Protein AF-0000000080641177 (afdb_homodimer)

Sequence (326 aa):
MKKTSILLPGLLLAASLFAWLQSGQVRLFANQGEWPVLLMLLGAVFLYQGKKEAAGPHVLIGMLLFGIGLHFFAKPELSWWPGDFEMLLFVLGFSLFAAARKEYVYEAVAMIGFSLFLYFFKQITAWMESVNIPTEHFKTYWPYVFVGISLFLLFIKRNKTIRMKKTSILLPGLLLAASLFAWLQSGQVRLFANQGEWPVLLMLLGAVFLYQGKKEAAGPHVLIGMLLFGIGLHFFAKPELSWWPGDFEMLLFVLGFSLFAAARKEYVYEAVAMIGFSLFLYFFKQITAWMESVNIPTEHFKTYWPYVFVGISLFLLFIKRNKTIR

Radius of gyration: 21.56 Å; Cα contacts (8 Å, |Δi|>4): 414; chains: 2; bounding box: 69×59×42 Å

Nearest PDB structures (foldseek):
  8f6q-assembly1_A  TM=3.398E-01  e=5.020E+00  synthetic construct
  8f6q-assembly1_A  TM=3.399E-01  e=4.970E+00  synthetic construct

pLDDT: mean 91.29, std 10.22, range [36.25, 98.75]

Structure (mmCIF, N/CA/C/O backbone):
data_AF-0000000080641177-model_v1
#
loop_
_entity.id
_entity.type
_entity.pdbx_description
1 polymer 'Integral inner membrane protein'
#
loop_
_atom_site.group_PDB
_atom_site.id
_atom_site.type_symbol
_atom_site.label_atom_id
_atom_site.label_alt_id
_atom_site.label_comp_id
_atom_site.label_asym_id
_atom_site.label_entity_id
_atom_site.label_seq_id
_atom_site.pdbx_PDB_ins_code
_atom_site.Cartn_x
_atom_site.Cartn_y
_atom_site.Cartn_z
_atom_site.occupancy
_atom_site.B_iso_or_equiv
_atom_site.auth_seq_id
_atom_site.auth_comp_id
_atom_site.auth_asym_id
_atom_site.auth_atom_id
_atom_site.pdbx_PDB_model_num
ATOM 1 N N . MET A 1 1 ? -2.609 32.375 6.469 1 37.06 1 MET A N 1
ATOM 2 C CA . MET A 1 1 ? -3.857 31.797 5.988 1 37.06 1 MET A CA 1
ATOM 3 C C . MET A 1 1 ? -3.857 30.281 6.184 1 37.06 1 MET A C 1
ATOM 5 O O . MET A 1 1 ? -2.9 29.609 5.809 1 37.06 1 MET A O 1
ATOM 9 N N . LYS A 1 2 ? -4.461 29.766 7.254 1 49.78 2 LYS A N 1
ATOM 10 C CA . LYS A 1 2 ? -4.328 28.375 7.707 1 49.78 2 LYS A CA 1
ATOM 11 C C . LYS A 1 2 ? -4.691 27.406 6.598 1 49.78 2 LYS A C 1
ATOM 13 O O . LYS A 1 2 ? -5.801 27.453 6.062 1 49.78 2 LYS A O 1
ATOM 18 N N . LYS A 1 3 ? -3.852 26.984 5.613 1 56.72 3 LYS A N 1
ATOM 19 C CA . LYS A 1 3 ? -4.109 26.109 4.48 1 56.72 3 LYS A CA 1
ATOM 20 C C . LYS A 1 3 ? -5.02 24.953 4.887 1 56.72 3 LYS A C 1
ATOM 22 O O . LYS A 1 3 ? -4.688 24.188 5.793 1 56.72 3 LYS A O 1
ATOM 27 N N . THR A 1 4 ? -6.312 25.219 4.66 1 64.75 4 THR A N 1
ATOM 28 C CA . THR A 1 4 ? -7.309 24.234 5.082 1 64.75 4 THR A CA 1
ATOM 29 C C . THR A 1 4 ? -7.098 22.906 4.367 1 64.75 4 THR A C 1
ATOM 31 O O . THR A 1 4 ? -6.953 22.859 3.143 1 64.75 4 THR A O 1
ATOM 34 N N . SER A 1 5 ? -6.789 21.953 4.973 1 82.62 5 SER A N 1
ATOM 35 C CA . SER A 1 5 ? -6.531 20.625 4.426 1 82.62 5 SER A CA 1
ATOM 36 C C . SER A 1 5 ? -7.82 19.969 3.938 1 82.62 5 SER A C 1
ATOM 38 O O . SER A 1 5 ? -8.844 20.016 4.621 1 82.62 5 SER A O 1
ATOM 40 N N . ILE A 1 6 ? -7.875 19.672 2.711 1 88 6 ILE A N 1
ATOM 41 C CA . ILE A 1 6 ? -9.016 18.953 2.152 1 88 6 ILE A CA 1
ATOM 42 C C . ILE A 1 6 ? -8.859 17.453 2.4 1 88 6 ILE A C 1
ATOM 44 O O . ILE A 1 6 ? -9.625 16.656 1.869 1 88 6 ILE A O 1
ATOM 48 N N . LEU A 1 7 ? -7.926 17.141 3.162 1 91.62 7 LEU A N 1
ATOM 49 C CA . LEU A 1 7 ? -7.629 15.734 3.348 1 91.62 7 LEU A CA 1
ATOM 50 C C . LEU A 1 7 ? -8.805 15.008 3.998 1 91.62 7 LEU A C 1
ATOM 52 O O . LEU A 1 7 ? -9.211 13.938 3.541 1 91.62 7 LEU A O 1
ATOM 56 N N . LEU A 1 8 ? -9.312 15.641 4.977 1 93.44 8 LEU A N 1
ATOM 57 C CA . LEU A 1 8 ? -10.391 14.969 5.691 1 93.44 8 LEU A CA 1
ATOM 58 C C . LEU A 1 8 ? -11.602 14.766 4.781 1 93.44 8 LEU A C 1
ATOM 60 O O . LEU A 1 8 ? -12.016 13.633 4.531 1 93.44 8 LEU A O 1
ATOM 64 N N . PRO A 1 9 ? -12.164 15.852 4.238 1 94.94 9 PRO A N 1
ATOM 65 C CA . PRO A 1 9 ? -13.32 15.609 3.367 1 94.94 9 PRO A CA 1
ATOM 66 C C . PRO A 1 9 ? -12.945 14.828 2.105 1 94.94 9 PRO A C 1
ATOM 68 O O . PRO A 1 9 ? -13.766 14.062 1.588 1 94.94 9 PRO A O 1
ATOM 71 N N . GLY A 1 10 ? -11.766 14.961 1.635 1 96.44 10 GLY A N 1
ATOM 72 C CA . GLY A 1 10 ? -11.312 14.219 0.466 1 96.44 10 GLY A CA 1
ATOM 73 C C . GLY A 1 10 ? -11.227 12.727 0.704 1 96.44 10 GLY A C 1
ATOM 74 O O . GLY A 1 10 ? -11.688 11.93 -0.119 1 96.44 10 GLY A O 1
ATOM 75 N N . LEU A 1 11 ? -10.594 12.344 1.8 1 97.56 11 LEU A N 1
ATOM 76 C CA . LEU A 1 11 ? -10.469 10.93 2.135 1 97.56 11 LEU A CA 1
ATOM 77 C C . LEU A 1 11 ? -11.836 10.305 2.393 1 97.56 11 LEU A C 1
ATOM 79 O O . LEU A 1 11 ? -12.102 9.18 1.975 1 97.56 11 LEU A O 1
ATOM 83 N N . LEU A 1 12 ? -12.641 11.039 3.068 1 97.12 12 LEU A N 1
ATOM 84 C CA . LEU A 1 12 ? -14 10.555 3.312 1 97.12 12 LEU A CA 1
ATOM 85 C C . LEU A 1 12 ? -14.758 10.391 2.002 1 97.12 12 LEU A C 1
ATOM 87 O O . LEU A 1 12 ? -15.508 9.422 1.833 1 97.12 12 LEU A O 1
ATOM 91 N N . LEU A 1 13 ? -14.625 11.32 1.157 1 97.81 13 LEU A N 1
ATOM 92 C CA . LEU A 1 13 ? -15.281 11.242 -0.145 1 97.81 13 LEU A CA 1
ATOM 93 C C . LEU A 1 13 ? -14.781 10.039 -0.933 1 97.81 13 LEU A C 1
ATOM 95 O O . LEU A 1 13 ? -15.57 9.312 -1.544 1 97.81 13 LEU A O 1
ATOM 99 N N . ALA A 1 14 ? -13.508 9.805 -0.924 1 98.06 14 ALA A N 1
ATOM 100 C CA . ALA A 1 14 ? -12.93 8.648 -1.605 1 98.06 14 ALA A CA 1
ATOM 101 C C . ALA A 1 14 ? -13.516 7.344 -1.074 1 98.06 14 ALA A C 1
ATOM 103 O O . ALA A 1 14 ? -13.906 6.469 -1.853 1 98.06 14 ALA A O 1
ATOM 104 N N . ALA A 1 15 ? -13.562 7.191 0.255 1 98 15 ALA A N 1
ATOM 105 C CA . ALA A 1 15 ? -14.102 5.988 0.885 1 98 15 ALA A CA 1
ATOM 106 C C . ALA A 1 15 ? -15.578 5.805 0.539 1 98 15 ALA A C 1
ATOM 108 O O . ALA A 1 15 ? -16.016 4.691 0.247 1 98 15 ALA A O 1
ATOM 109 N N . SER A 1 16 ? -16.344 6.91 0.556 1 97.06 16 SER A N 1
ATOM 110 C CA . SER A 1 16 ? -17.781 6.824 0.3 1 97.06 16 SER A CA 1
ATOM 111 C C . SER A 1 16 ? -18.062 6.547 -1.173 1 97.06 16 SER A C 1
ATOM 113 O O . SER A 1 16 ? -19 5.82 -1.503 1 97.06 16 SER A O 1
ATOM 115 N N . LEU A 1 17 ? -17.281 7.113 -2.012 1 96.81 17 LEU A N 1
ATOM 116 C CA . LEU A 1 17 ? -17.422 6.828 -3.436 1 96.81 17 LEU A CA 1
ATOM 117 C C . LEU A 1 17 ? -17.141 5.355 -3.725 1 96.81 17 LEU A C 1
ATOM 119 O O . LEU A 1 17 ? -17.828 4.73 -4.523 1 96.81 17 LEU A O 1
ATOM 123 N N . PHE A 1 18 ? -16.141 4.824 -3.064 1 98 18 PHE A N 1
ATOM 124 C CA . PHE A 1 18 ? -15.828 3.408 -3.229 1 98 18 PHE A CA 1
ATOM 125 C C . PHE A 1 18 ? -16.969 2.537 -2.73 1 98 18 PHE A C 1
ATOM 127 O O . PHE A 1 18 ? -17.312 1.528 -3.354 1 98 18 PHE A O 1
ATOM 134 N N . ALA A 1 19 ? -17.484 2.947 -1.59 1 96.56 19 ALA A N 1
ATOM 135 C CA . ALA A 1 19 ? -18.625 2.207 -1.06 1 96.56 19 ALA A CA 1
ATOM 136 C C . ALA A 1 19 ? -19.766 2.166 -2.068 1 96.56 19 ALA A C 1
ATOM 138 O O . ALA A 1 19 ? -20.391 1.125 -2.258 1 96.56 19 ALA A O 1
ATOM 139 N N . TRP A 1 20 ? -19.969 3.295 -2.678 1 94.69 20 TRP A N 1
ATOM 140 C CA . TRP A 1 20 ? -21 3.381 -3.697 1 94.69 20 TRP A CA 1
ATOM 141 C C . TRP A 1 20 ? -20.672 2.5 -4.895 1 94.69 20 TRP A C 1
ATOM 143 O O . TRP A 1 20 ? -21.531 1.765 -5.391 1 94.69 20 TRP A O 1
ATOM 153 N N . LEU A 1 21 ? -19.516 2.465 -5.309 1 94.12 21 LEU A N 1
ATOM 154 C CA . LEU A 1 21 ? -19.078 1.646 -6.434 1 94.12 21 LEU A CA 1
ATOM 155 C C . LEU A 1 21 ? -19.188 0.161 -6.102 1 94.12 21 LEU A C 1
ATOM 157 O O . LEU A 1 21 ? -19.562 -0.645 -6.957 1 94.12 21 LEU A O 1
ATOM 161 N N . GLN A 1 22 ? -18.859 -0.126 -4.887 1 93.31 22 GLN A N 1
ATOM 162 C CA . GLN A 1 22 ? -18.844 -1.515 -4.441 1 93.31 22 GLN A CA 1
ATOM 163 C C . GLN A 1 22 ? -20.266 -2.062 -4.293 1 93.31 22 GLN A C 1
ATOM 165 O O . GLN A 1 22 ? -20.484 -3.273 -4.367 1 93.31 22 GLN A O 1
ATOM 170 N N . SER A 1 23 ? -21.219 -1.229 -4.094 1 88.12 23 SER A N 1
ATOM 171 C CA . SER A 1 23 ? -22.594 -1.649 -3.92 1 88.12 23 SER A CA 1
ATOM 172 C C . SER A 1 23 ? -23.156 -2.279 -5.195 1 88.12 23 SER A C 1
ATOM 174 O O . SER A 1 23 ? -24.078 -3.086 -5.145 1 88.12 23 SER A O 1
ATOM 176 N N . GLY A 1 24 ? -22.625 -1.84 -6.316 1 86.31 24 GLY A N 1
ATOM 177 C CA . GLY A 1 24 ? -23.062 -2.414 -7.582 1 86.31 24 GLY A CA 1
ATOM 178 C C . GLY A 1 24 ? -24.312 -1.765 -8.133 1 86.31 24 GLY A C 1
ATOM 179 O O . GLY A 1 24 ? -24.891 -2.254 -9.109 1 86.31 24 GLY A O 1
ATOM 180 N N . GLN A 1 25 ? -24.719 -0.694 -7.457 1 86.25 25 GLN A N 1
ATOM 181 C CA . GLN A 1 25 ? -25.891 0.005 -7.965 1 86.25 25 GLN A CA 1
ATOM 182 C C . GLN A 1 25 ? -25.656 0.52 -9.383 1 86.25 25 GLN A C 1
ATOM 184 O O . GLN A 1 25 ? -26.578 0.544 -10.203 1 86.25 25 GLN A O 1
ATOM 189 N N . VAL A 1 26 ? -24.422 0.903 -9.656 1 88.25 26 VAL A N 1
ATOM 190 C CA . VAL A 1 26 ? -24 1.337 -10.984 1 88.25 26 VAL A CA 1
ATOM 191 C C . VAL A 1 26 ? -22.766 0.562 -11.422 1 88.25 26 VAL A C 1
ATOM 193 O O . VAL A 1 26 ? -21.828 0.388 -10.633 1 88.25 26 VAL A O 1
ATOM 196 N N . ARG A 1 27 ? -22.844 0.017 -12.641 1 91.94 27 ARG A N 1
ATOM 197 C CA . ARG A 1 27 ? -21.688 -0.662 -13.203 1 91.94 27 ARG A CA 1
ATOM 198 C C . ARG A 1 27 ? -20.969 0.228 -14.219 1 91.94 27 ARG A C 1
ATOM 200 O O . ARG A 1 27 ? -21.438 0.399 -15.344 1 91.94 27 ARG A O 1
ATOM 207 N N . LEU A 1 28 ? -19.891 0.767 -13.742 1 92.44 28 LEU A N 1
ATOM 208 C CA . LEU A 1 28 ? -19.141 1.688 -14.586 1 92.44 28 LEU A CA 1
ATOM 209 C C . LEU A 1 28 ? -18.016 0.964 -15.312 1 92.44 28 LEU A C 1
ATOM 211 O O . LEU A 1 28 ? -17.781 1.199 -16.5 1 92.44 28 LEU A O 1
ATOM 215 N N . PHE A 1 29 ? -17.203 0.123 -14.656 1 93.81 29 PHE A N 1
ATOM 216 C CA . PHE A 1 29 ? -16.094 -0.629 -15.234 1 93.81 29 PHE A CA 1
ATOM 217 C C . PHE A 1 29 ? -15.859 -1.924 -14.469 1 93.81 29 PHE A C 1
ATOM 219 O O . PHE A 1 29 ? -16.391 -2.105 -13.367 1 93.81 29 PHE A O 1
ATOM 226 N N . ALA A 1 30 ? -15.102 -2.811 -15.094 1 91.69 30 ALA A N 1
ATOM 227 C CA . ALA A 1 30 ? -14.82 -4.109 -14.484 1 91.69 30 ALA A CA 1
ATOM 228 C C . ALA A 1 30 ? -14 -3.947 -13.211 1 91.69 30 ALA A C 1
ATOM 230 O O . ALA A 1 30 ? -13.102 -3.105 -13.141 1 91.69 30 ALA A O 1
ATOM 231 N N . ASN A 1 31 ? -14.242 -4.672 -12.086 1 93.06 31 ASN A N 1
ATOM 232 C CA . ASN A 1 31 ? -13.5 -4.742 -10.836 1 93.06 31 ASN A CA 1
ATOM 233 C C . ASN A 1 31 ? -13.594 -3.432 -10.055 1 93.06 31 ASN A C 1
ATOM 235 O O . ASN A 1 31 ? -12.695 -3.098 -9.289 1 93.06 31 ASN A O 1
ATOM 239 N N . GLN A 1 32 ? -14.656 -2.643 -10.32 1 94.56 32 GLN A N 1
ATOM 240 C CA . GLN A 1 32 ? -14.836 -1.34 -9.688 1 94.56 32 GLN A CA 1
ATOM 241 C C . GLN A 1 32 ? -14.984 -1.479 -8.18 1 94.56 32 GLN A C 1
ATOM 243 O O . GLN A 1 32 ? -14.727 -0.528 -7.434 1 94.56 32 GLN A O 1
ATOM 248 N N . GLY A 1 33 ? -15.312 -2.719 -7.652 1 95.06 33 GLY A N 1
ATOM 249 C CA . GLY A 1 33 ? -15.562 -2.916 -6.234 1 95.06 33 GLY A CA 1
ATOM 250 C C . GLY A 1 33 ? -14.398 -3.578 -5.516 1 95.06 33 GLY A C 1
ATOM 251 O O . GLY A 1 33 ? -14.516 -3.945 -4.344 1 95.06 33 GLY A O 1
ATOM 252 N N . GLU A 1 34 ? -13.281 -3.648 -6.246 1 96.56 34 GLU A N 1
ATOM 253 C CA . GLU A 1 34 ? -12.125 -4.328 -5.664 1 96.56 34 GLU A 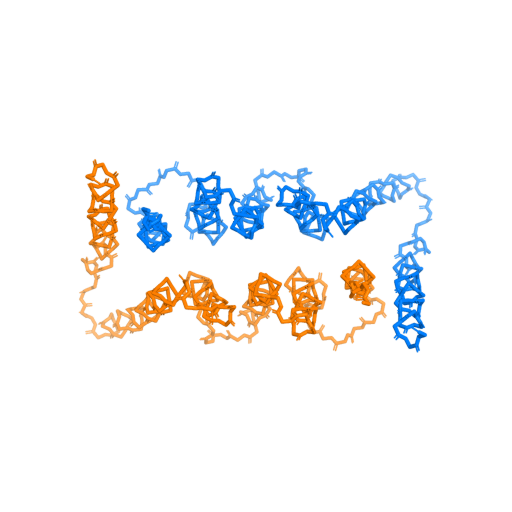CA 1
ATOM 254 C C . GLU A 1 34 ? -11.203 -3.34 -4.953 1 96.56 34 GLU A C 1
ATOM 256 O O . GLU A 1 34 ? -11.227 -2.141 -5.238 1 96.56 34 GLU A O 1
ATOM 261 N N . TRP A 1 35 ? -10.406 -3.797 -4.09 1 97.12 35 TRP A N 1
ATOM 262 C CA . TRP A 1 35 ? -9.617 -2.996 -3.158 1 97.12 35 TRP A CA 1
ATOM 263 C C . TRP A 1 35 ? -8.625 -2.115 -3.906 1 97.12 35 TRP A C 1
ATOM 265 O O . TRP A 1 35 ? -8.266 -1.033 -3.436 1 97.12 35 TRP A O 1
ATOM 275 N N . PRO A 1 36 ? -8.086 -2.457 -5.059 1 98.44 36 PRO A N 1
ATOM 276 C CA . PRO A 1 36 ? -7.168 -1.559 -5.77 1 98.44 36 PRO A CA 1
ATOM 277 C C . PRO A 1 36 ? -7.801 -0.208 -6.094 1 98.44 36 PRO A C 1
ATOM 279 O O . PRO A 1 36 ? -7.117 0.818 -6.078 1 98.44 36 PRO A O 1
ATOM 282 N N . VAL A 1 37 ? -9.078 -0.212 -6.445 1 98.25 37 VAL A N 1
ATOM 283 C CA . VAL A 1 37 ? -9.789 1.022 -6.77 1 98.25 37 VAL A CA 1
ATOM 284 C C . VAL A 1 37 ? -9.82 1.935 -5.543 1 98.25 37 VAL A C 1
ATOM 286 O O . VAL A 1 37 ? -9.625 3.148 -5.66 1 98.25 37 VAL A O 1
ATOM 289 N N . LEU A 1 38 ? -10.055 1.352 -4.391 1 98.44 38 LEU A N 1
ATOM 290 C CA . LEU A 1 38 ? -10.016 2.115 -3.15 1 98.44 38 LEU A CA 1
ATOM 291 C C . LEU A 1 38 ? -8.664 2.789 -2.965 1 98.44 38 LEU A C 1
ATOM 293 O O . LEU A 1 38 ? -8.594 3.984 -2.668 1 98.44 38 LEU A O 1
ATOM 297 N N . LEU A 1 39 ? -7.605 2.059 -3.18 1 98.75 39 LEU A N 1
ATOM 298 C CA . LEU A 1 39 ? -6.262 2.594 -3.01 1 98.75 39 LEU A CA 1
ATOM 299 C C . LEU A 1 39 ? -5.996 3.725 -3.998 1 98.75 39 LEU A C 1
ATOM 301 O O . LEU A 1 39 ? -5.371 4.73 -3.646 1 98.75 39 LEU A O 1
ATOM 305 N N . MET A 1 40 ? -6.449 3.523 -5.156 1 98.75 40 MET A N 1
ATOM 306 C CA . MET A 1 40 ? -6.254 4.562 -6.164 1 98.75 40 MET A CA 1
ATOM 307 C C . MET A 1 40 ? -7.004 5.836 -5.789 1 98.75 40 MET A C 1
ATOM 309 O O . MET A 1 40 ? -6.484 6.941 -5.957 1 98.75 40 MET A O 1
ATOM 313 N N . LEU A 1 41 ? -8.203 5.676 -5.281 1 98.56 41 LEU A N 1
ATOM 314 C CA . LEU A 1 41 ? -9 6.828 -4.875 1 98.56 41 LEU A CA 1
ATOM 315 C C . LEU A 1 41 ? -8.344 7.559 -3.709 1 98.56 41 LEU A C 1
ATOM 317 O O . LEU A 1 41 ? -8.203 8.781 -3.734 1 98.56 41 LEU A O 1
ATOM 321 N N . LEU A 1 42 ? -7.914 6.805 -2.684 1 98.44 42 LEU A N 1
ATOM 322 C CA . LEU A 1 42 ? -7.242 7.398 -1.531 1 98.44 42 LEU A CA 1
ATOM 323 C C . LEU A 1 42 ? -5.934 8.055 -1.946 1 98.44 42 LEU A C 1
ATOM 325 O O . LEU A 1 42 ? -5.609 9.148 -1.481 1 98.44 42 LEU A O 1
ATOM 329 N N . GLY A 1 43 ? -5.203 7.41 -2.809 1 98.25 43 GLY A N 1
ATOM 330 C CA . GLY A 1 43 ? -3.957 7.969 -3.309 1 98.25 43 GLY A CA 1
ATOM 331 C C . GLY A 1 43 ? -4.148 9.266 -4.07 1 98.25 43 GLY A C 1
ATOM 332 O O . GLY A 1 43 ? -3.342 10.188 -3.947 1 98.25 43 GLY A O 1
ATOM 333 N N . ALA A 1 44 ? -5.184 9.328 -4.836 1 98 44 ALA A N 1
ATOM 334 C CA . ALA A 1 44 ? -5.477 10.539 -5.609 1 98 44 ALA A CA 1
ATOM 335 C C . ALA A 1 44 ? -5.723 11.727 -4.691 1 98 44 ALA A C 1
ATOM 337 O O . ALA A 1 44 ? -5.332 12.859 -5.012 1 98 44 ALA A O 1
ATOM 338 N N . VAL A 1 45 ? -6.391 11.484 -3.586 1 97.12 45 VAL A N 1
ATOM 339 C CA . VAL A 1 45 ? -6.664 12.555 -2.627 1 97.12 45 VAL A CA 1
ATOM 340 C C . VAL A 1 45 ? -5.348 13.086 -2.066 1 97.12 45 VAL A C 1
ATOM 342 O O . VAL A 1 45 ? -5.141 14.305 -2.012 1 97.12 45 VAL A O 1
ATOM 345 N N . PHE A 1 46 ? -4.453 12.195 -1.739 1 95.44 46 PHE A N 1
ATOM 346 C CA . PHE A 1 46 ? -3.162 12.609 -1.203 1 95.44 46 PHE A CA 1
ATOM 347 C C . PHE A 1 46 ? -2.346 13.336 -2.262 1 95.44 46 PHE A C 1
ATOM 349 O O . PHE A 1 46 ? -1.643 14.305 -1.955 1 95.44 46 PHE A O 1
ATOM 356 N N . LEU A 1 47 ? -2.424 12.883 -3.477 1 95.31 47 LEU A N 1
ATOM 357 C CA . LEU A 1 47 ? -1.695 13.531 -4.559 1 95.31 47 LEU A CA 1
ATOM 358 C C . LEU A 1 47 ? -2.211 14.945 -4.789 1 95.31 47 LEU A C 1
ATOM 360 O O . LEU A 1 47 ? -1.423 15.875 -4.984 1 95.31 47 LEU A O 1
ATOM 364 N N . TYR A 1 48 ? -3.475 15.039 -4.738 1 94.56 48 TYR A N 1
ATOM 365 C CA . TYR A 1 48 ? -4.078 16.359 -4.918 1 94.56 48 TYR A CA 1
ATOM 366 C C . TYR A 1 48 ? -3.646 17.312 -3.807 1 94.56 48 TYR A C 1
ATOM 368 O O . TYR A 1 48 ? -3.236 18.438 -4.074 1 94.56 48 TYR A O 1
ATOM 376 N N . GLN A 1 49 ? -3.727 16.875 -2.566 1 90.12 49 GLN A N 1
ATOM 377 C CA . GLN A 1 49 ? -3.324 17.688 -1.422 1 90.12 49 GLN A CA 1
ATOM 378 C C . GLN A 1 49 ? -1.835 18.01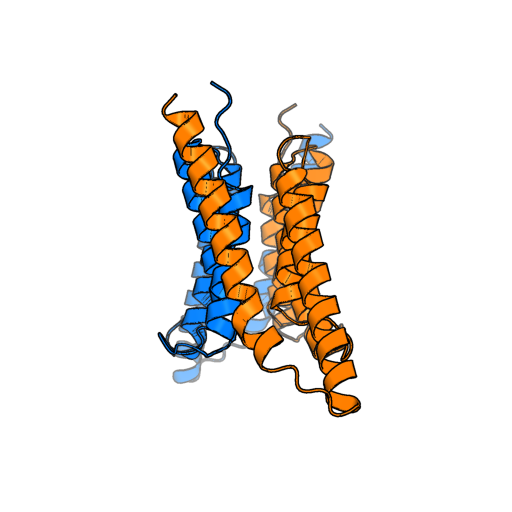6 -1.479 1 90.12 49 GLN A C 1
ATOM 380 O O . GLN A 1 49 ? -1.424 19.125 -1.119 1 90.12 49 GLN A O 1
ATOM 385 N N . GLY A 1 50 ? -1.037 17.047 -1.842 1 89.31 50 GLY A N 1
ATOM 386 C CA . GLY A 1 50 ? 0.398 17.25 -1.95 1 89.31 50 GLY A CA 1
ATOM 387 C C . GLY A 1 50 ? 0.775 18.297 -2.988 1 89.31 50 GLY A C 1
ATOM 388 O O . GLY A 1 50 ? 1.671 19.109 -2.76 1 89.31 50 GLY A O 1
ATOM 389 N N . LYS A 1 51 ? 0.173 18.25 -4.137 1 87.81 51 LYS A N 1
ATOM 390 C CA . LYS A 1 51 ? 0.431 19.234 -5.18 1 87.81 51 LYS A CA 1
ATOM 391 C C . LYS A 1 51 ? 0.017 20.641 -4.73 1 87.81 51 LYS A C 1
ATOM 393 O O . LYS A 1 51 ? 0.715 21.609 -5.004 1 87.81 51 LYS A O 1
ATOM 398 N N . LYS A 1 52 ? -1.055 20.672 -4.027 1 85.56 52 LYS A N 1
ATOM 399 C CA . LYS A 1 52 ? -1.593 21.938 -3.566 1 85.56 52 LYS A CA 1
ATOM 400 C C . LYS A 1 52 ? -0.688 22.578 -2.512 1 85.56 52 LYS A C 1
ATOM 402 O O . LYS A 1 52 ? -0.472 23.781 -2.516 1 85.56 52 LYS A O 1
ATOM 407 N N . GLU A 1 53 ? -0.1 21.766 -1.552 1 83.81 53 GLU A N 1
ATOM 408 C CA . GLU A 1 53 ? 0.705 22.281 -0.448 1 83.81 53 GLU A CA 1
ATOM 409 C C . GLU A 1 53 ? 2.195 22.188 -0.761 1 83.81 53 GLU A C 1
ATOM 411 O O . GLU A 1 53 ? 3.029 22.656 0.019 1 83.81 53 GLU A O 1
ATOM 416 N N . ALA A 1 54 ? 2.486 21.594 -1.89 1 76.56 54 ALA A N 1
ATOM 417 C CA . ALA A 1 54 ? 3.891 21.328 -2.195 1 76.56 54 ALA A CA 1
ATOM 418 C C . ALA A 1 54 ? 4.559 20.547 -1.074 1 76.56 54 ALA A C 1
ATOM 420 O O . ALA A 1 54 ? 5.66 20.875 -0.637 1 76.56 54 ALA A O 1
ATOM 421 N N . ALA A 1 55 ? 3.762 19.625 -0.5 1 77.25 55 ALA A N 1
ATOM 422 C CA . ALA A 1 55 ? 4.23 18.828 0.628 1 77.25 55 ALA A CA 1
ATOM 423 C C . ALA A 1 55 ? 4.77 17.469 0.158 1 77.25 55 ALA A C 1
ATOM 425 O O . ALA A 1 55 ? 4.004 16.594 -0.247 1 77.25 55 ALA A O 1
ATOM 426 N N . GLY A 1 56 ? 6.023 17.172 0.252 1 81.12 56 GLY A N 1
ATOM 427 C CA . GLY A 1 56 ? 6.719 15.977 -0.188 1 81.12 56 GLY A CA 1
ATOM 428 C C . GLY A 1 56 ? 6.129 14.703 0.385 1 81.12 56 GLY A C 1
ATOM 429 O O . GLY A 1 56 ? 5.828 13.766 -0.356 1 81.12 56 GLY A O 1
ATOM 430 N N . PRO A 1 57 ? 5.801 14.734 1.647 1 84.69 57 PRO A N 1
ATOM 431 C CA . PRO A 1 57 ? 5.277 13.508 2.252 1 84.69 57 PRO A CA 1
ATOM 432 C C . PRO A 1 57 ? 3.912 13.109 1.698 1 84.69 57 PRO A C 1
ATOM 434 O O . PRO A 1 57 ? 3.637 11.922 1.52 1 84.69 57 PRO A O 1
ATOM 437 N N . HIS A 1 58 ? 3.07 14.078 1.375 1 90.81 58 HIS A N 1
ATOM 438 C CA . HIS A 1 58 ? 1.764 13.773 0.797 1 90.81 58 HIS A CA 1
ATOM 439 C C . HIS A 1 58 ? 1.9 13.227 -0.618 1 90.81 58 HIS A C 1
ATOM 441 O O . HIS A 1 58 ? 1.162 12.32 -1.01 1 90.81 58 HIS A O 1
ATOM 447 N N . VAL A 1 59 ? 2.811 13.75 -1.325 1 92.44 59 VAL A N 1
ATOM 448 C CA . VAL A 1 59 ? 3.061 13.25 -2.674 1 92.44 59 VAL A CA 1
ATOM 449 C C . VAL A 1 59 ? 3.568 11.812 -2.607 1 92.44 59 VAL A C 1
ATOM 451 O O . VAL A 1 59 ? 3.123 10.953 -3.373 1 92.44 59 VAL A O 1
ATOM 454 N N . LEU A 1 60 ? 4.438 11.562 -1.693 1 93.06 60 LEU A N 1
ATOM 455 C CA . LEU A 1 60 ? 5.004 10.234 -1.523 1 93.06 60 LEU A CA 1
ATOM 456 C C . LEU A 1 60 ? 3.918 9.219 -1.194 1 93.06 60 LEU A C 1
ATOM 458 O O . LEU A 1 60 ? 3.83 8.164 -1.834 1 93.06 60 LEU A O 1
ATOM 462 N N . ILE A 1 61 ? 3.059 9.516 -0.317 1 93.81 61 ILE A N 1
ATOM 463 C CA . ILE A 1 61 ? 1.985 8.633 0.121 1 93.81 61 ILE A CA 1
ATOM 464 C C . ILE A 1 61 ? 0.998 8.414 -1.022 1 93.81 61 ILE A C 1
ATOM 466 O O . ILE A 1 61 ? 0.567 7.285 -1.271 1 93.81 61 ILE A O 1
ATOM 470 N N . GLY A 1 62 ? 0.672 9.516 -1.648 1 96.38 62 GLY A N 1
ATOM 471 C CA . GLY A 1 62 ? -0.258 9.438 -2.764 1 96.38 62 GLY A CA 1
ATOM 472 C C . GLY A 1 62 ? 0.247 8.562 -3.9 1 96.38 62 GLY A C 1
ATOM 473 O O . GLY A 1 62 ? -0.489 7.727 -4.422 1 96.38 62 GLY A O 1
ATOM 474 N N . MET A 1 63 ? 1.473 8.75 -4.25 1 95.88 63 MET A N 1
ATOM 475 C CA . MET A 1 63 ? 2.068 7.973 -5.336 1 95.88 63 MET A CA 1
ATOM 476 C C . MET A 1 63 ? 2.156 6.496 -4.961 1 95.88 63 MET A C 1
ATOM 478 O O . MET A 1 63 ? 1.964 5.625 -5.812 1 95.88 63 MET A O 1
ATOM 482 N N . LEU A 1 64 ? 2.451 6.258 -3.752 1 97.06 64 LEU A N 1
ATOM 483 C CA . LEU A 1 64 ? 2.562 4.879 -3.287 1 97.06 64 LEU A CA 1
ATOM 484 C C . LEU A 1 64 ? 1.211 4.176 -3.344 1 97.06 64 LEU A C 1
ATOM 486 O O . LEU A 1 64 ? 1.091 3.1 -3.932 1 97.06 64 LEU A O 1
ATOM 490 N N . LEU A 1 65 ? 0.214 4.805 -2.775 1 98.38 65 LEU A N 1
ATOM 491 C CA . LEU A 1 65 ? -1.116 4.207 -2.738 1 98.38 65 LEU A CA 1
ATOM 492 C C . LEU A 1 65 ? -1.688 4.066 -4.145 1 98.38 65 LEU A C 1
ATOM 494 O O . LEU A 1 65 ? -2.186 3.002 -4.516 1 98.38 65 LEU A O 1
ATOM 498 N N . PHE A 1 66 ? -1.575 5.133 -4.902 1 98.5 66 PHE A N 1
ATOM 499 C CA . PHE A 1 66 ? -2.094 5.102 -6.266 1 98.5 66 PHE A CA 1
ATOM 500 C C . PHE A 1 66 ? -1.345 4.07 -7.105 1 98.5 66 PHE A C 1
ATOM 502 O O . PHE A 1 66 ? -1.955 3.328 -7.875 1 98.5 66 PHE A O 1
ATOM 509 N N . GLY A 1 67 ? -0.091 4.016 -6.926 1 98.25 67 GLY A N 1
ATOM 510 C CA . GLY A 1 67 ? 0.729 3.088 -7.688 1 98.25 67 GLY A CA 1
ATOM 511 C C . GLY A 1 67 ? 0.432 1.634 -7.375 1 98.25 67 GLY A C 1
ATOM 512 O O . GLY A 1 67 ? 0.318 0.808 -8.281 1 98.25 67 GLY A O 1
ATOM 513 N N . ILE A 1 68 ? 0.361 1.298 -6.094 1 98.56 68 ILE A N 1
ATOM 514 C CA . ILE A 1 68 ? 0.022 -0.065 -5.699 1 98.56 68 ILE A CA 1
ATOM 515 C C . ILE A 1 68 ? -1.361 -0.428 -6.234 1 98.56 68 ILE A C 1
ATOM 517 O O . ILE A 1 68 ? -1.555 -1.512 -6.789 1 98.56 68 ILE A O 1
ATOM 521 N N . GLY A 1 69 ? -2.314 0.471 -6.051 1 98.62 69 GLY A N 1
ATOM 522 C CA . GLY A 1 69 ? -3.648 0.243 -6.582 1 98.62 69 GLY A CA 1
ATOM 523 C C . GLY A 1 69 ? -3.662 0.011 -8.086 1 98.62 69 GLY A C 1
ATOM 524 O O . GLY A 1 69 ? -4.32 -0.913 -8.57 1 98.62 69 GLY A O 1
ATOM 525 N N . LEU A 1 70 ? -2.988 0.815 -8.773 1 98.12 70 LEU A N 1
ATOM 526 C CA . LEU A 1 70 ? -2.934 0.708 -10.227 1 98.12 70 LEU A CA 1
ATOM 527 C C . LEU A 1 70 ? -2.344 -0.633 -10.656 1 98.12 70 LEU A C 1
ATOM 529 O O . LEU A 1 70 ? -2.828 -1.255 -11.602 1 98.12 70 LEU A O 1
ATOM 533 N N . HIS A 1 71 ? -1.304 -1.089 -10 1 98.12 71 HIS A N 1
ATOM 534 C CA . HIS A 1 71 ? -0.67 -2.363 -10.32 1 98.12 71 HIS A CA 1
ATOM 535 C C . HIS A 1 71 ? -1.66 -3.516 -10.203 1 98.12 71 HIS A C 1
ATOM 537 O O . HIS A 1 71 ? -1.793 -4.324 -11.125 1 98.12 71 HIS A O 1
ATOM 543 N N . PHE A 1 72 ? -2.381 -3.521 -9.109 1 98.12 72 PHE A N 1
ATOM 544 C CA . PHE A 1 72 ? -3.262 -4.656 -8.867 1 98.12 72 PHE A CA 1
ATOM 545 C C . PHE A 1 72 ? -4.555 -4.52 -9.656 1 98.12 72 PHE A C 1
ATOM 547 O O . PHE A 1 72 ? -5.281 -5.496 -9.844 1 98.12 72 PHE A O 1
ATOM 554 N N . PHE A 1 73 ? -4.832 -3.295 -10.047 1 97.62 73 PHE A N 1
ATOM 555 C CA . PHE A 1 73 ? -5.977 -3.076 -10.922 1 97.62 73 PHE A CA 1
ATOM 556 C C . PHE A 1 73 ? -5.664 -3.531 -12.344 1 97.62 73 PHE A C 1
ATOM 558 O O . PHE A 1 73 ? -6.52 -4.109 -13.023 1 97.62 73 PHE A O 1
ATOM 565 N N . ALA A 1 74 ? -4.504 -3.338 -12.836 1 96.31 74 ALA A N 1
ATOM 566 C CA . ALA A 1 74 ? -4.098 -3.605 -14.219 1 96.31 74 ALA A CA 1
ATOM 567 C C . ALA A 1 74 ? -3.713 -5.074 -14.398 1 96.31 74 ALA A C 1
ATOM 569 O O . ALA A 1 74 ? -3.93 -5.648 -15.469 1 96.31 74 ALA A O 1
ATOM 570 N N . LYS A 1 75 ? -3.18 -5.676 -13.383 1 95.44 75 LYS A N 1
ATOM 571 C CA . LYS A 1 75 ? -2.564 -6.996 -13.453 1 95.44 75 LYS A CA 1
ATOM 572 C C . LYS A 1 75 ? -3.533 -8.023 -14.023 1 95.44 75 LYS A C 1
ATOM 574 O O . LYS A 1 75 ? -3.188 -8.766 -14.945 1 95.44 75 LYS A O 1
ATOM 579 N N . PRO A 1 76 ? -4.77 -8.078 -13.523 1 93.56 76 PRO A N 1
ATOM 580 C CA . PRO A 1 76 ? -5.676 -9.102 -14.047 1 93.56 76 PRO A CA 1
ATOM 581 C C . PRO A 1 76 ? -6.102 -8.828 -15.492 1 93.56 76 PRO A C 1
ATOM 583 O O . PRO A 1 76 ? -6.535 -9.75 -16.188 1 93.56 76 PRO A O 1
ATOM 586 N N . GLU A 1 77 ? -6.023 -7.633 -15.977 1 92.75 77 GLU A N 1
ATOM 587 C CA . GLU A 1 77 ? -6.547 -7.258 -17.281 1 92.75 77 GLU A CA 1
ATOM 588 C C . GLU A 1 77 ? -5.461 -7.316 -18.359 1 92.75 77 GLU A C 1
ATOM 590 O O . GLU A 1 77 ? -5.754 -7.48 -19.531 1 92.75 77 GLU A O 1
ATOM 595 N N . LEU A 1 78 ? -4.246 -7.152 -17.922 1 93.94 78 LEU A N 1
ATOM 596 C CA . LEU A 1 78 ? -3.133 -7.074 -18.859 1 93.94 78 LEU A CA 1
ATOM 597 C C . LEU A 1 78 ? -2.152 -8.219 -18.625 1 93.94 78 LEU A C 1
ATOM 599 O O . LEU A 1 78 ? -1.407 -8.219 -17.641 1 93.94 78 LEU A O 1
ATOM 603 N N . SER A 1 79 ? -2.025 -9.125 -19.531 1 92 79 SER A N 1
ATOM 604 C CA . SER A 1 79 ? -1.21 -10.328 -19.391 1 92 79 SER A CA 1
ATOM 605 C C . SER A 1 79 ? 0.277 -9.992 -19.422 1 92 79 SER A C 1
ATOM 607 O O . SER A 1 79 ? 1.093 -10.711 -18.844 1 92 79 SER A O 1
ATOM 609 N N . TRP A 1 80 ? 0.666 -8.883 -20.047 1 91 80 TRP A N 1
ATOM 610 C CA . TRP A 1 80 ? 2.074 -8.523 -20.188 1 91 80 TRP A CA 1
ATOM 611 C C . TRP A 1 80 ? 2.553 -7.699 -19 1 91 80 TRP A C 1
ATOM 613 O O . TRP A 1 80 ? 3.73 -7.344 -18.922 1 91 80 TRP A O 1
ATOM 623 N N . TRP A 1 81 ? 1.688 -7.387 -18.094 1 95 81 TRP A N 1
ATOM 624 C CA . TRP A 1 81 ? 2.002 -6.559 -16.938 1 95 81 TRP A CA 1
ATOM 625 C C . TRP A 1 81 ? 3.008 -7.254 -16.031 1 95 81 TRP A C 1
ATOM 627 O O . TRP A 1 81 ? 2.877 -8.445 -15.742 1 95 81 TRP A O 1
ATOM 637 N N . PRO A 1 82 ? 4.078 -6.551 -15.516 1 95.81 82 PRO A N 1
ATOM 638 C CA . PRO A 1 82 ? 5.113 -7.164 -14.68 1 95.81 82 PRO A CA 1
ATOM 639 C C . PRO A 1 82 ? 4.555 -7.75 -13.391 1 95.81 82 PRO A C 1
ATOM 641 O O . PRO A 1 82 ? 3.461 -7.379 -12.961 1 95.81 82 PRO A O 1
ATOM 644 N N . GLY A 1 83 ? 5.285 -8.656 -12.812 1 96.25 83 GLY A N 1
ATOM 645 C CA . GLY A 1 83 ? 4.871 -9.312 -11.586 1 96.25 83 GLY A CA 1
ATOM 646 C C . GLY A 1 83 ? 4.852 -8.391 -10.391 1 96.25 83 GLY A C 1
ATOM 647 O O . GLY A 1 83 ? 5.324 -7.25 -10.469 1 96.25 83 GLY A O 1
ATOM 648 N N . ASP A 1 84 ? 4.328 -8.852 -9.273 1 97.5 84 ASP A N 1
ATOM 649 C CA . ASP A 1 84 ? 4.156 -8.062 -8.055 1 97.5 84 ASP A CA 1
ATOM 650 C C . ASP A 1 84 ? 5.504 -7.586 -7.516 1 97.5 84 ASP A C 1
ATOM 652 O O . ASP A 1 84 ? 5.652 -6.414 -7.16 1 97.5 84 ASP A O 1
ATOM 656 N N . PHE A 1 85 ? 6.453 -8.445 -7.5 1 97.5 85 PHE A N 1
ATOM 657 C CA . PHE A 1 85 ? 7.762 -8.148 -6.922 1 97.5 85 PHE A CA 1
ATOM 658 C C . PHE A 1 85 ? 8.414 -6.977 -7.641 1 97.5 85 PHE A C 1
ATOM 660 O O . PHE A 1 85 ? 8.789 -5.98 -7.012 1 97.5 85 PHE A O 1
ATOM 667 N N . GLU A 1 86 ? 8.5 -6.992 -8.984 1 97.25 86 GLU A N 1
ATOM 668 C CA . GLU A 1 86 ? 9.133 -5.953 -9.797 1 97.25 86 GLU A CA 1
ATOM 669 C C . GLU A 1 86 ? 8.359 -4.641 -9.703 1 97.25 86 GLU A C 1
ATOM 671 O O . GLU A 1 86 ? 8.953 -3.578 -9.508 1 97.25 86 GLU A O 1
ATOM 676 N N . MET A 1 87 ? 7.109 -4.809 -9.797 1 98.25 87 MET A N 1
ATOM 677 C CA . MET A 1 87 ? 6.301 -3.6 -9.922 1 98.25 87 MET A CA 1
ATOM 678 C C . MET A 1 87 ? 6.199 -2.871 -8.586 1 98.25 87 MET A C 1
ATOM 680 O O . MET A 1 87 ? 6.148 -1.64 -8.547 1 98.25 87 MET A O 1
ATOM 684 N N . LEU A 1 88 ? 6.109 -3.604 -7.477 1 98.69 88 LEU A N 1
ATOM 685 C CA . LEU A 1 88 ? 6.02 -2.955 -6.176 1 98.69 88 LEU A CA 1
ATOM 686 C C . LEU A 1 88 ? 7.312 -2.219 -5.844 1 98.69 88 LEU A C 1
ATOM 688 O O . LEU A 1 88 ? 7.281 -1.143 -5.242 1 98.69 88 LEU A O 1
ATOM 692 N N . LEU A 1 89 ? 8.445 -2.752 -6.207 1 98.69 89 LEU A N 1
ATOM 693 C CA . LEU A 1 89 ? 9.711 -2.051 -6.039 1 98.69 89 LEU A CA 1
ATOM 694 C C . LEU A 1 89 ? 9.773 -0.815 -6.926 1 98.69 89 LEU A C 1
ATOM 696 O O . LEU A 1 89 ? 10.289 0.229 -6.512 1 98.69 89 LEU A O 1
ATOM 700 N N . PHE A 1 90 ? 9.281 -0.971 -8.141 1 98.69 90 PHE A N 1
ATOM 701 C CA . PHE A 1 90 ? 9.242 0.161 -9.055 1 98.69 90 PHE A CA 1
ATOM 702 C C . PHE A 1 90 ? 8.383 1.285 -8.492 1 98.69 90 PHE A C 1
ATOM 704 O O . PHE A 1 90 ? 8.781 2.451 -8.516 1 98.69 90 PHE A O 1
ATOM 711 N N . VAL A 1 91 ? 7.215 0.909 -8.039 1 98.5 91 VAL A N 1
ATOM 712 C CA . VAL A 1 91 ? 6.281 1.883 -7.484 1 98.5 91 VAL A CA 1
ATOM 713 C C . VAL A 1 91 ? 6.93 2.604 -6.305 1 98.5 91 VAL A C 1
ATOM 715 O O . VAL A 1 91 ? 6.836 3.828 -6.191 1 98.5 91 VAL A O 1
ATOM 718 N N . LEU A 1 92 ? 7.586 1.847 -5.402 1 97.94 92 LEU A N 1
ATOM 719 C CA . LEU A 1 92 ? 8.266 2.457 -4.266 1 97.94 92 LEU A CA 1
ATOM 720 C C . LEU A 1 92 ? 9.344 3.424 -4.734 1 97.94 92 LEU A C 1
ATOM 722 O O . LEU A 1 92 ? 9.398 4.57 -4.281 1 97.94 92 LEU A O 1
ATOM 726 N N . GLY A 1 93 ? 10.211 3 -5.676 1 97.44 93 GLY A N 1
ATOM 727 C CA . GLY A 1 93 ? 11.266 3.861 -6.195 1 97.44 93 GLY A CA 1
ATOM 728 C C . GLY A 1 93 ? 10.734 5.109 -6.871 1 97.44 93 GLY A C 1
ATOM 729 O O . GLY A 1 93 ? 11.242 6.211 -6.641 1 97.44 93 GLY A O 1
ATOM 730 N N . PHE A 1 94 ? 9.75 4.91 -7.668 1 96.81 94 PHE A N 1
ATOM 731 C CA . PHE A 1 94 ? 9.156 6.035 -8.391 1 96.81 94 PHE A CA 1
ATOM 732 C C . PHE A 1 94 ? 8.531 7.027 -7.422 1 96.81 94 PHE A C 1
ATOM 734 O O . PHE A 1 94 ? 8.609 8.242 -7.625 1 96.81 94 PHE A O 1
ATOM 741 N N . SER A 1 95 ? 7.828 6.5 -6.41 1 96.06 95 SER A N 1
ATOM 742 C CA . SER A 1 95 ? 7.211 7.359 -5.406 1 96.06 95 SER A CA 1
ATOM 743 C C . SER A 1 95 ? 8.258 8.172 -4.652 1 96.06 95 SER A C 1
ATOM 745 O O . SER A 1 95 ? 8.062 9.367 -4.398 1 96.06 95 SER A O 1
ATOM 747 N N . LEU A 1 96 ? 9.375 7.555 -4.293 1 94.81 96 LEU A N 1
ATOM 748 C CA . LEU A 1 96 ? 10.461 8.258 -3.627 1 94.81 96 LEU A CA 1
ATOM 749 C C . LEU A 1 96 ? 11.047 9.336 -4.535 1 94.81 96 LEU A C 1
ATOM 751 O O . LEU A 1 96 ? 11.336 10.445 -4.082 1 94.81 96 LEU A O 1
ATOM 755 N N . PHE A 1 97 ? 11.156 8.969 -5.789 1 93.19 97 PHE A N 1
ATOM 756 C CA . PHE A 1 97 ? 11.719 9.891 -6.766 1 93.19 97 PHE A CA 1
ATOM 757 C C . PHE A 1 97 ? 10.82 11.109 -6.941 1 93.19 97 PHE A C 1
ATOM 759 O O . PHE A 1 97 ? 11.297 12.242 -6.988 1 93.19 97 PHE A O 1
ATOM 766 N N . ALA A 1 98 ? 9.578 10.844 -7.012 1 89.81 98 ALA A N 1
ATOM 767 C CA . ALA A 1 98 ? 8.594 11.906 -7.254 1 89.81 98 ALA A CA 1
ATOM 768 C C . ALA A 1 98 ? 8.492 12.844 -6.055 1 89.81 98 ALA A C 1
ATOM 770 O O . ALA A 1 98 ? 8.211 14.031 -6.215 1 89.81 98 ALA A O 1
ATOM 771 N N . ALA A 1 99 ? 8.461 12.273 -4.832 1 81.56 99 ALA A N 1
ATOM 772 C CA . ALA A 1 99 ? 8.352 13.078 -3.615 1 81.56 99 ALA A CA 1
ATOM 773 C C . ALA A 1 99 ? 9.633 13.867 -3.367 1 81.56 99 ALA A C 1
ATOM 775 O O . ALA A 1 99 ? 9.617 14.898 -2.688 1 81.56 99 ALA A O 1
ATOM 776 N N . ALA A 1 100 ? 10.742 13.008 -3.676 1 64.69 100 ALA A N 1
ATOM 777 C CA . ALA A 1 100 ? 12.062 13.297 -3.123 1 64.69 100 ALA A CA 1
ATOM 778 C C . ALA A 1 100 ? 12.617 14.602 -3.691 1 64.69 100 ALA A C 1
ATOM 780 O O . ALA A 1 100 ? 12.539 14.844 -4.898 1 64.69 100 ALA A O 1
ATOM 781 N N . ARG A 1 101 ? 12.555 15.32 -2.666 1 65.12 101 ARG A N 1
ATOM 782 C CA . ARG A 1 101 ? 13.648 16.281 -2.85 1 65.12 101 ARG A CA 1
ATOM 783 C C . ARG A 1 101 ? 15 15.57 -2.854 1 65.12 101 ARG A C 1
ATOM 785 O O . ARG A 1 101 ? 15.062 14.344 -2.938 1 65.12 101 ARG A O 1
ATOM 792 N N . LYS A 1 102 ? 16.078 16.031 -2.738 1 71.25 102 LYS A N 1
ATOM 793 C CA . LYS A 1 102 ? 17.469 15.625 -2.805 1 71.25 102 LYS A CA 1
ATOM 794 C C . LYS A 1 102 ? 17.766 14.508 -1.809 1 71.25 102 LYS A C 1
ATOM 796 O O . LYS A 1 102 ? 18.641 13.672 -2.051 1 71.25 102 LYS A O 1
ATOM 801 N N . GLU A 1 103 ? 16.781 14.148 -0.923 1 77.06 103 GLU A N 1
ATOM 802 C CA . GLU A 1 103 ? 17.125 13.305 0.216 1 77.06 103 GLU A CA 1
ATOM 803 C C . GLU A 1 103 ? 16.922 11.828 -0.112 1 77.06 103 GLU A C 1
ATOM 805 O O . GLU A 1 103 ? 17.547 10.953 0.486 1 77.06 103 GLU A O 1
ATOM 810 N N . TYR A 1 104 ? 16.094 11.477 -1.23 1 88 104 TYR A N 1
ATOM 811 C CA . TYR A 1 104 ? 15.727 10.078 -1.47 1 88 104 TYR A CA 1
ATOM 812 C C . TYR A 1 104 ? 16.188 9.633 -2.852 1 88 104 TYR A C 1
ATOM 814 O O . TYR A 1 104 ? 15.773 8.57 -3.334 1 88 104 TYR A O 1
ATOM 822 N N . VAL A 1 105 ? 17.047 10.422 -3.438 1 90.38 105 VAL A N 1
ATOM 823 C CA . VAL A 1 105 ? 17.359 10.18 -4.84 1 90.38 105 VAL A CA 1
ATOM 824 C C . VAL A 1 105 ? 18.094 8.844 -4.98 1 90.38 105 VAL A C 1
ATOM 826 O O . VAL A 1 105 ? 17.766 8.047 -5.867 1 90.38 105 VAL A O 1
ATOM 829 N N . TYR A 1 106 ? 19.031 8.547 -4.121 1 92.25 106 TYR A N 1
ATOM 830 C CA . TYR A 1 106 ? 19.797 7.309 -4.211 1 92.25 106 TYR A CA 1
ATOM 831 C C . TYR A 1 106 ? 18.906 6.098 -3.939 1 92.25 106 TYR A C 1
ATOM 833 O O . TYR A 1 106 ? 19.016 5.074 -4.617 1 92.25 106 TYR A O 1
ATOM 841 N N . GLU A 1 107 ? 18.047 6.176 -2.93 1 93.75 107 GLU A N 1
ATOM 842 C CA . GLU A 1 107 ? 17.109 5.105 -2.627 1 93.75 107 GLU A CA 1
ATOM 843 C C . GLU A 1 107 ? 16.156 4.863 -3.797 1 93.75 107 GLU A C 1
ATOM 845 O O . GLU A 1 107 ? 15.867 3.717 -4.141 1 93.75 107 GLU A O 1
ATOM 850 N N . ALA A 1 108 ? 15.719 5.98 -4.395 1 96.25 108 ALA A N 1
ATOM 851 C CA . ALA A 1 108 ? 14.789 5.91 -5.52 1 96.25 108 ALA A CA 1
ATOM 852 C C . ALA A 1 108 ? 15.438 5.223 -6.723 1 96.25 108 ALA A C 1
ATOM 854 O O . ALA A 1 108 ? 14.875 4.281 -7.281 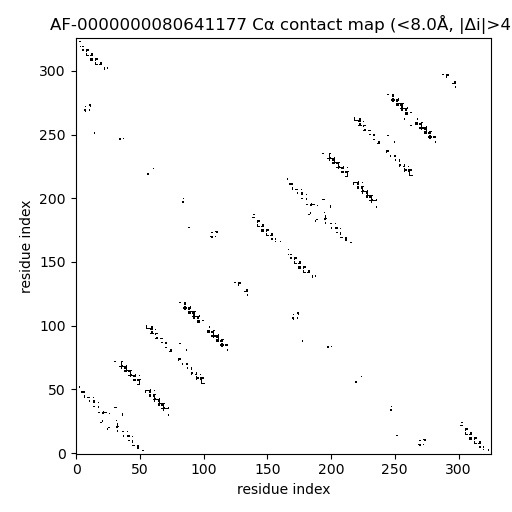1 96.25 108 ALA A O 1
ATOM 855 N N . VAL A 1 109 ? 16.578 5.633 -7.078 1 96.19 109 VAL A N 1
ATOM 856 C CA . VAL A 1 109 ? 17.297 5.105 -8.242 1 96.19 109 VAL A CA 1
ATOM 857 C C . VAL A 1 109 ? 17.641 3.635 -8.016 1 96.19 109 VAL A C 1
ATOM 859 O O . VAL A 1 109 ? 17.5 2.812 -8.922 1 96.19 109 VAL A O 1
ATOM 862 N N . ALA A 1 110 ? 18.062 3.344 -6.84 1 96.5 110 ALA A N 1
ATOM 863 C CA . ALA A 1 110 ? 18.406 1.964 -6.52 1 96.5 110 ALA A CA 1
ATOM 864 C C . ALA A 1 110 ? 17.203 1.046 -6.633 1 96.5 110 ALA A C 1
ATOM 866 O O . ALA A 1 110 ? 17.297 -0.052 -7.184 1 96.5 110 ALA A O 1
ATOM 867 N N . MET A 1 111 ? 16.062 1.501 -6.098 1 97.88 111 MET A N 1
ATOM 868 C CA . MET A 1 111 ? 14.859 0.668 -6.141 1 97.88 111 MET A CA 1
ATOM 869 C C . MET A 1 111 ? 14.359 0.512 -7.57 1 97.88 111 MET A C 1
ATOM 871 O O . MET A 1 111 ? 13.961 -0.582 -7.977 1 97.88 111 MET A O 1
ATOM 875 N N . ILE A 1 112 ? 14.352 1.575 -8.289 1 98.06 112 ILE A N 1
ATOM 876 C CA . ILE A 1 112 ? 13.938 1.509 -9.688 1 98.06 112 ILE A CA 1
ATOM 877 C C . ILE A 1 112 ? 14.891 0.607 -10.461 1 98.06 112 ILE A C 1
ATOM 879 O O . ILE A 1 112 ? 14.461 -0.248 -11.242 1 98.06 112 ILE A O 1
ATOM 883 N N . GLY A 1 113 ? 16.156 0.824 -10.258 1 98.12 113 GLY A N 1
ATOM 884 C CA . GLY A 1 113 ? 17.156 -0.023 -10.906 1 98.12 113 GLY A CA 1
ATOM 885 C C . GLY A 1 113 ? 16.984 -1.494 -10.578 1 98.12 113 GLY A C 1
ATOM 886 O O . GLY A 1 113 ? 17.078 -2.348 -11.461 1 98.12 113 GLY A O 1
ATOM 887 N N . PHE A 1 114 ? 16.75 -1.806 -9.312 1 98 114 PHE A N 1
ATOM 888 C CA . PHE A 1 114 ? 16.547 -3.184 -8.883 1 98 114 PHE A CA 1
ATOM 889 C C . PHE A 1 114 ? 15.312 -3.779 -9.531 1 98 114 PHE A C 1
ATOM 891 O O . PHE A 1 114 ? 15.312 -4.941 -9.945 1 98 114 PHE A O 1
ATOM 898 N N . SER A 1 115 ? 14.227 -2.992 -9.578 1 98.25 115 SER A N 1
ATOM 899 C CA . SER A 1 115 ? 13 -3.447 -10.219 1 98.25 115 SER A CA 1
ATOM 900 C C . SER A 1 115 ? 13.234 -3.785 -11.688 1 98.25 115 SER A C 1
ATOM 902 O O . SER A 1 115 ? 12.773 -4.816 -12.18 1 98.25 115 SER A O 1
ATOM 904 N N . LEU A 1 116 ? 13.938 -2.979 -12.398 1 98 116 LEU A N 1
ATOM 905 C CA . LEU A 1 116 ? 14.25 -3.217 -13.797 1 98 116 LEU A CA 1
ATOM 906 C C . LEU A 1 116 ? 15.148 -4.441 -13.953 1 98 116 LEU A C 1
ATOM 908 O O . LEU A 1 116 ? 14.961 -5.238 -14.875 1 98 116 LEU A O 1
ATOM 912 N N . PHE A 1 117 ? 16.125 -4.531 -13.109 1 97.56 117 PHE A N 1
ATOM 913 C CA . PHE A 1 117 ? 17 -5.703 -13.109 1 97.56 117 PHE A CA 1
ATOM 914 C C . PHE A 1 117 ? 16.172 -6.98 -12.984 1 97.56 117 PHE A C 1
ATOM 916 O O . PHE A 1 117 ? 16.391 -7.938 -13.734 1 97.56 117 PHE A O 1
ATOM 923 N N . LEU A 1 118 ? 15.25 -7 -12.008 1 96.19 118 LEU A N 1
ATOM 924 C CA . LEU A 1 118 ? 14.414 -8.172 -11.789 1 96.19 118 LEU A CA 1
ATOM 925 C C . LEU A 1 118 ? 13.594 -8.492 -13.039 1 96.19 118 LEU A C 1
ATOM 927 O O . LEU A 1 118 ? 13.508 -9.656 -13.445 1 96.19 118 LEU A O 1
ATOM 931 N N . TYR A 1 119 ? 12.977 -7.43 -13.586 1 96.62 119 TYR A N 1
ATOM 932 C CA . TYR A 1 119 ? 12.148 -7.637 -14.766 1 96.62 119 TYR A CA 1
ATOM 933 C C . TYR A 1 119 ? 12.977 -8.203 -15.914 1 96.62 119 TYR A C 1
ATOM 935 O O . TYR A 1 119 ? 12.578 -9.188 -16.547 1 96.62 119 TYR A O 1
ATOM 943 N N . PHE A 1 120 ? 14.133 -7.629 -16.219 1 95.88 120 PHE A N 1
ATOM 944 C CA . PHE A 1 120 ? 15 -8.07 -17.297 1 95.88 120 PHE A CA 1
ATOM 945 C C . PHE A 1 120 ? 15.57 -9.453 -17.016 1 95.88 120 PHE A C 1
ATOM 947 O O . PHE A 1 120 ? 15.758 -10.266 -17.922 1 95.88 120 PHE A O 1
ATOM 954 N N . PHE A 1 121 ? 15.922 -9.648 -15.789 1 94.5 121 PHE A N 1
ATOM 955 C CA . PHE A 1 121 ? 16.438 -10.953 -15.383 1 94.5 121 PHE A CA 1
ATOM 956 C C . PHE A 1 121 ? 15.453 -12.055 -15.734 1 94.5 121 PHE A C 1
ATOM 958 O O . PHE A 1 121 ? 15.844 -13.094 -16.281 1 94.5 121 PHE A O 1
ATOM 965 N N . LYS A 1 122 ? 14.234 -11.852 -15.406 1 92.31 122 LYS A N 1
ATOM 966 C CA . LYS A 1 122 ? 13.188 -12.812 -15.727 1 92.31 122 LYS A CA 1
ATOM 967 C C . LYS A 1 122 ? 13.062 -13.008 -17.234 1 92.31 122 LYS A C 1
ATOM 969 O O . LYS A 1 122 ? 12.938 -14.141 -17.719 1 92.31 122 LYS A O 1
ATOM 974 N N . GLN A 1 123 ? 13.125 -11.961 -17.984 1 93.38 123 GLN A N 1
ATOM 975 C CA . GLN A 1 123 ? 13.016 -12.023 -19.438 1 93.38 123 GLN A CA 1
ATOM 976 C C . GLN A 1 123 ? 14.188 -12.781 -20.047 1 93.38 123 GLN A C 1
ATOM 978 O O . GLN A 1 123 ? 14 -13.609 -20.938 1 93.38 123 GLN A O 1
ATOM 983 N N . ILE A 1 124 ? 15.289 -12.555 -19.531 1 94.31 124 ILE A N 1
ATOM 984 C CA . ILE A 1 124 ? 16.516 -13.164 -20.062 1 94.31 124 ILE A CA 1
ATOM 985 C C . ILE A 1 124 ? 16.516 -14.656 -19.734 1 94.31 124 ILE A C 1
ATOM 987 O O . ILE A 1 124 ? 16.844 -15.484 -20.578 1 94.31 124 ILE A O 1
ATOM 991 N N . THR A 1 125 ? 16.203 -14.984 -18.484 1 94.06 125 THR A N 1
ATOM 992 C CA . THR A 1 125 ? 16.203 -16.391 -18.094 1 94.06 125 THR A CA 1
ATOM 993 C C . THR A 1 125 ? 15.133 -17.156 -18.859 1 94.06 125 THR A C 1
ATOM 995 O O . THR A 1 125 ? 15.336 -18.312 -19.234 1 94.06 125 THR A O 1
ATOM 998 N N . ALA A 1 126 ? 13.977 -16.547 -19.125 1 92.5 126 ALA A N 1
ATOM 999 C CA . ALA A 1 126 ? 12.938 -17.172 -19.922 1 92.5 126 ALA A CA 1
ATOM 1000 C C . ALA A 1 126 ? 13.422 -17.438 -21.344 1 92.5 126 ALA A C 1
ATOM 1002 O O . ALA A 1 126 ? 13.164 -18.5 -21.906 1 92.5 126 ALA A O 1
ATOM 1003 N N . TRP A 1 127 ? 14.062 -16.469 -21.828 1 93.94 127 TRP A N 1
ATOM 1004 C CA . TRP A 1 127 ? 14.617 -16.609 -23.172 1 93.94 127 TRP A CA 1
ATOM 1005 C C . TRP A 1 127 ? 15.664 -17.703 -23.219 1 93.94 127 TRP A C 1
ATOM 1007 O O . TRP A 1 127 ? 15.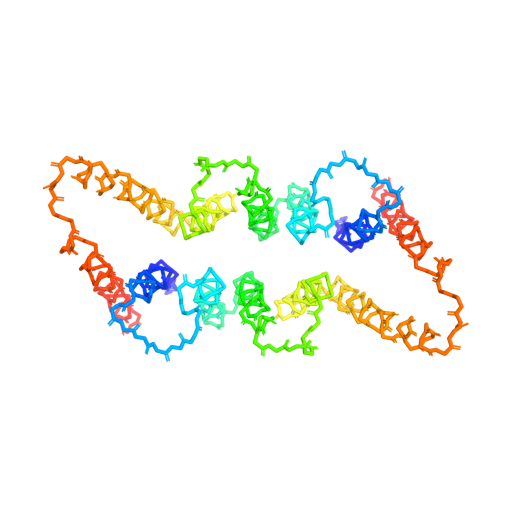672 -18.531 -24.141 1 93.94 127 TRP A O 1
ATOM 1017 N N . MET A 1 128 ? 16.562 -17.766 -22.266 1 94.56 128 MET A N 1
ATOM 1018 C CA . MET A 1 128 ? 17.578 -18.797 -22.172 1 94.56 128 MET A CA 1
ATOM 1019 C C . MET A 1 128 ? 16.953 -20.188 -22.062 1 94.56 128 MET A C 1
ATOM 1021 O O . MET A 1 128 ? 17.391 -21.125 -22.734 1 94.56 128 MET A O 1
ATOM 1025 N N . GLU A 1 129 ? 15.93 -20.312 -21.25 1 94.25 129 GLU A N 1
ATOM 1026 C CA . GLU A 1 129 ? 15.242 -21.594 -21.062 1 94.25 129 GLU A CA 1
ATOM 1027 C C . GLU A 1 129 ? 14.562 -22.047 -22.359 1 94.25 129 GLU A C 1
ATOM 1029 O O . GLU A 1 129 ? 14.508 -23.234 -22.641 1 94.25 129 GLU A O 1
ATOM 1034 N N . SER A 1 130 ? 14.078 -21.109 -23.125 1 94.19 130 SER A N 1
ATOM 1035 C CA . SER A 1 130 ? 13.414 -21.438 -24.391 1 94.19 130 SER A CA 1
ATOM 1036 C C . SER A 1 130 ? 14.391 -22.031 -25.391 1 94.19 130 SER A C 1
ATOM 1038 O O . SER A 1 130 ? 13.984 -22.797 -26.281 1 94.19 130 SER A O 1
ATOM 1040 N N . VAL A 1 131 ? 15.664 -21.797 -25.203 1 95.31 131 VAL A N 1
ATOM 1041 C CA . VAL A 1 131 ? 16.656 -22.344 -26.109 1 95.31 131 VAL A CA 1
ATOM 1042 C C . VAL A 1 131 ? 17.453 -23.453 -25.422 1 95.31 131 VAL A C 1
ATOM 1044 O O . VAL A 1 131 ? 18.578 -23.766 -25.828 1 95.31 131 VAL A O 1
ATOM 1047 N N . ASN A 1 132 ? 17.094 -23.844 -24.234 1 94.69 132 ASN A N 1
ATOM 1048 C CA . ASN A 1 132 ? 17.578 -25 -23.5 1 94.69 132 ASN A CA 1
ATOM 1049 C C . ASN A 1 132 ? 18.922 -24.703 -22.812 1 94.69 132 ASN A C 1
ATOM 1051 O O . ASN A 1 132 ? 19.781 -25.578 -22.719 1 94.69 132 ASN A O 1
ATOM 1055 N N . ILE A 1 133 ? 19.141 -23.531 -22.516 1 93.31 133 ILE A N 1
ATOM 1056 C CA . ILE A 1 133 ? 20.266 -23.141 -21.656 1 93.31 133 ILE A CA 1
ATOM 1057 C C . ILE A 1 133 ? 19.844 -23.203 -20.188 1 93.31 133 ILE A C 1
ATOM 1059 O O . ILE A 1 133 ? 18.859 -22.578 -19.797 1 93.31 133 ILE A O 1
ATOM 1063 N N . PRO A 1 134 ? 20.531 -24.031 -19.422 1 91.75 134 PRO A N 1
ATOM 1064 C CA . PRO A 1 134 ? 20.156 -24.172 -18.016 1 91.75 134 PRO A CA 1
ATOM 1065 C C . PRO A 1 134 ? 20.344 -22.875 -17.234 1 91.75 134 PRO A C 1
ATOM 1067 O O . PRO A 1 134 ? 21.406 -22.234 -17.344 1 91.75 134 PRO A O 1
ATOM 1070 N N . THR A 1 135 ? 19.359 -22.344 -16.422 1 90.75 135 THR A N 1
ATOM 1071 C CA . THR A 1 135 ? 19.391 -21.094 -15.695 1 90.75 135 THR A CA 1
ATOM 1072 C C . THR A 1 135 ? 19.266 -21.328 -14.195 1 90.75 135 THR A C 1
ATOM 1074 O O . THR A 1 135 ? 19.156 -20.375 -13.414 1 90.75 135 THR A O 1
ATOM 1077 N N . GLU A 1 136 ? 19.359 -22.484 -13.734 1 88.5 136 GLU A N 1
ATOM 1078 C CA . GLU A 1 136 ? 19.094 -22.844 -12.344 1 88.5 136 GLU A CA 1
ATOM 1079 C C . GLU A 1 136 ? 20.062 -22.141 -11.398 1 88.5 136 GLU A C 1
ATOM 1081 O O . GLU A 1 136 ? 19.641 -21.578 -10.375 1 88.5 136 GLU A O 1
ATOM 1086 N N . HIS A 1 137 ? 21.281 -22.188 -11.734 1 87.38 137 HIS A N 1
ATOM 1087 C CA . HIS A 1 137 ? 22.297 -21.578 -10.883 1 87.38 137 HIS A CA 1
ATOM 1088 C C . HIS A 1 137 ? 22.094 -20.062 -10.797 1 87.38 137 HIS A C 1
ATOM 1090 O O . HIS A 1 137 ? 22.203 -19.484 -9.711 1 87.38 137 HIS A O 1
ATOM 1096 N N . PHE A 1 138 ? 21.766 -19.422 -11.867 1 87 138 PHE A N 1
ATOM 1097 C CA . PHE A 1 138 ? 21.531 -17.984 -11.883 1 87 138 PHE A CA 1
ATOM 1098 C C . PHE A 1 138 ? 20.328 -17.625 -11.031 1 87 138 PHE A C 1
ATOM 1100 O O . PHE A 1 138 ? 20.375 -16.688 -10.234 1 87 138 PHE A O 1
ATOM 1107 N N . LYS A 1 139 ? 19.375 -18.406 -11.117 1 88.06 139 LYS A N 1
ATOM 1108 C CA . LYS A 1 139 ? 18.125 -18.125 -10.422 1 88.06 139 LYS A CA 1
ATOM 1109 C C . LYS A 1 139 ? 18.266 -18.391 -8.922 1 88.06 139 LYS A C 1
ATOM 1111 O O . LYS A 1 139 ? 17.672 -17.688 -8.109 1 88.06 139 LYS A O 1
ATOM 1116 N N . THR A 1 140 ? 19.172 -19.234 -8.609 1 88.88 140 THR A N 1
ATOM 1117 C CA . THR A 1 140 ? 19.297 -19.656 -7.223 1 88.88 140 THR A CA 1
ATOM 1118 C C . THR A 1 140 ? 20.219 -18.719 -6.449 1 88.88 140 THR A C 1
ATOM 1120 O O . THR A 1 140 ? 19.938 -18.375 -5.301 1 88.88 140 THR A O 1
ATOM 1123 N N . TYR A 1 141 ? 21.203 -18.125 -7.016 1 91.62 141 TYR A N 1
ATOM 1124 C CA . TYR A 1 141 ? 22.281 -17.5 -6.242 1 91.62 141 TYR A CA 1
ATOM 1125 C C . TYR A 1 141 ? 22.203 -15.984 -6.305 1 91.62 141 TYR A C 1
ATOM 1127 O O . TYR A 1 141 ? 22.781 -15.289 -5.469 1 91.62 141 TYR A O 1
ATOM 1135 N N . TRP A 1 142 ? 21.516 -15.5 -7.297 1 91.62 142 TRP A N 1
ATOM 1136 C CA . TRP A 1 142 ? 21.531 -14.055 -7.488 1 91.62 142 TRP A CA 1
ATOM 1137 C C . TRP A 1 142 ? 21.016 -13.328 -6.246 1 91.62 142 TRP A C 1
ATOM 1139 O O . TRP A 1 142 ? 21.594 -12.32 -5.832 1 91.62 142 TRP A O 1
ATOM 1149 N N . PRO A 1 143 ? 20 -13.836 -5.555 1 93.25 143 PRO A N 1
ATOM 1150 C CA . PRO A 1 143 ? 19.531 -13.125 -4.359 1 93.25 143 PRO A CA 1
ATOM 1151 C C . PRO A 1 143 ? 20.578 -13.078 -3.256 1 93.25 143 PRO A C 1
ATOM 1153 O O . PRO A 1 143 ? 20.672 -12.102 -2.514 1 93.25 143 PRO A O 1
ATOM 1156 N N . TYR A 1 144 ? 21.375 -14.078 -3.141 1 94.25 144 TYR A N 1
ATOM 1157 C CA . TYR A 1 144 ? 22.422 -14.148 -2.117 1 94.25 144 TYR A CA 1
ATOM 1158 C C . TYR A 1 144 ? 23.469 -13.07 -2.336 1 94.25 144 TYR A C 1
ATOM 1160 O O . TYR A 1 144 ? 24 -12.5 -1.375 1 94.25 144 TYR A O 1
ATOM 1168 N N . VAL A 1 145 ? 23.75 -12.852 -3.553 1 94.25 145 VAL A N 1
ATOM 1169 C CA . VAL A 1 145 ? 24.719 -11.82 -3.893 1 94.25 145 VAL A CA 1
ATOM 1170 C C . VAL A 1 145 ? 24.234 -10.461 -3.396 1 94.25 145 VAL A C 1
ATOM 1172 O O . VAL A 1 145 ? 24.969 -9.719 -2.748 1 94.25 145 VAL A O 1
ATOM 1175 N N . PHE A 1 146 ? 23 -10.219 -3.615 1 94.88 146 PHE A N 1
ATOM 1176 C CA . PHE A 1 146 ? 22.438 -8.93 -3.254 1 94.88 146 PHE A CA 1
ATOM 1177 C C . PHE A 1 146 ? 22.266 -8.812 -1.744 1 94.88 146 PHE A C 1
ATOM 1179 O O . PHE A 1 146 ? 22.406 -7.723 -1.181 1 94.88 146 PHE A O 1
ATOM 1186 N N . VAL A 1 147 ? 21.938 -9.852 -1.11 1 95.88 147 VAL A N 1
ATOM 1187 C CA . VAL A 1 147 ? 21.906 -9.844 0.348 1 95.88 147 VAL A CA 1
ATOM 1188 C C . VAL A 1 147 ? 23.281 -9.461 0.893 1 95.88 147 VAL A C 1
ATOM 1190 O O . VAL A 1 147 ? 23.391 -8.617 1.785 1 95.88 147 VAL A O 1
ATOM 1193 N N . GLY A 1 148 ? 24.344 -10.07 0.331 1 96.38 148 GLY A N 1
ATOM 1194 C CA . GLY A 1 148 ? 25.703 -9.75 0.734 1 96.38 148 GLY A CA 1
ATOM 1195 C C . GLY A 1 148 ? 26.047 -8.281 0.534 1 96.38 148 GLY A C 1
ATOM 1196 O O . GLY A 1 148 ? 26.609 -7.645 1.427 1 96.38 148 GLY A O 1
ATOM 1197 N N . ILE A 1 149 ? 25.719 -7.746 -0.598 1 95.31 149 ILE A N 1
ATOM 1198 C CA . ILE A 1 149 ? 25.984 -6.348 -0.927 1 95.31 149 ILE A CA 1
ATOM 1199 C C . ILE A 1 149 ? 25.266 -5.441 0.07 1 95.31 149 ILE A C 1
ATOM 1201 O O . ILE A 1 149 ? 25.844 -4.488 0.585 1 95.31 149 ILE A O 1
ATOM 1205 N N . SER A 1 150 ? 24 -5.691 0.324 1 95.25 150 SER A N 1
ATOM 1206 C CA . SER A 1 150 ? 23.203 -4.871 1.229 1 95.25 150 SER A CA 1
ATOM 1207 C C . SER A 1 150 ? 23.766 -4.902 2.645 1 95.25 150 SER A C 1
ATOM 1209 O O . SER A 1 150 ? 23.812 -3.869 3.316 1 95.25 150 SER A O 1
ATOM 1211 N N . LEU A 1 151 ? 24.203 -6.098 3.102 1 95.5 151 LEU A N 1
ATOM 1212 C CA . LEU A 1 151 ? 24.797 -6.219 4.426 1 95.5 151 LEU A CA 1
ATOM 1213 C C . LEU A 1 151 ? 26.125 -5.469 4.496 1 95.5 151 LEU A C 1
ATOM 1215 O O . LEU A 1 151 ? 26.422 -4.828 5.504 1 95.5 151 LEU A O 1
ATOM 1219 N N . PHE A 1 152 ? 26.875 -5.582 3.467 1 94.88 152 PHE A N 1
ATOM 1220 C CA . PHE A 1 152 ? 28.156 -4.875 3.391 1 94.88 152 PHE A CA 1
ATOM 1221 C C . PHE A 1 152 ? 27.938 -3.367 3.488 1 94.88 152 PHE A C 1
ATOM 1223 O O . PHE A 1 152 ? 28.656 -2.684 4.23 1 94.88 152 PHE A O 1
ATOM 1230 N N . LEU A 1 153 ? 26.906 -2.863 2.773 1 92.31 153 LEU A N 1
ATOM 1231 C CA . LEU A 1 153 ? 26.578 -1.441 2.799 1 92.31 153 LEU A CA 1
ATOM 1232 C C . LEU A 1 153 ? 26.141 -1.009 4.195 1 92.31 153 LEU A C 1
ATOM 1234 O O . LEU A 1 153 ? 26.484 0.088 4.645 1 92.31 153 LEU A O 1
ATOM 1238 N N . LEU A 1 154 ? 25.453 -1.847 4.828 1 90.94 154 LEU A N 1
ATOM 1239 C CA . LEU A 1 154 ? 25 -1.55 6.18 1 90.94 154 LEU A CA 1
ATOM 1240 C C . LEU A 1 154 ? 26.172 -1.483 7.152 1 90.94 154 LEU A C 1
ATOM 1242 O O . LEU A 1 154 ? 26.203 -0.626 8.039 1 90.94 154 LEU A O 1
ATOM 1246 N N . PHE A 1 155 ? 27.078 -2.34 6.996 1 90.19 155 PHE A N 1
ATOM 1247 C CA . PHE A 1 155 ? 28.25 -2.385 7.859 1 90.19 155 PHE A CA 1
ATOM 1248 C C . PHE A 1 155 ? 29.094 -1.129 7.688 1 90.19 155 PHE A C 1
ATOM 1250 O O . PHE A 1 155 ? 29.609 -0.584 8.664 1 90.19 155 PHE A O 1
ATOM 1257 N N . ILE A 1 156 ? 29.234 -0.74 6.473 1 88.38 156 ILE A N 1
ATOM 1258 C CA . ILE A 1 156 ? 30.016 0.465 6.203 1 88.38 156 ILE A CA 1
ATOM 1259 C C . ILE A 1 156 ? 29.344 1.666 6.875 1 88.38 156 ILE A C 1
ATOM 1261 O O . ILE A 1 156 ? 30.031 2.516 7.457 1 88.38 156 ILE A O 1
ATOM 1265 N N . LYS A 1 157 ? 28.047 1.682 6.785 1 84.69 157 LYS A N 1
ATOM 1266 C CA . LYS A 1 157 ? 27.312 2.805 7.367 1 84.69 157 LYS A CA 1
ATOM 1267 C C . LYS A 1 157 ? 27.391 2.789 8.891 1 84.69 157 LYS A C 1
ATOM 1269 O O . LYS A 1 157 ? 27.516 3.84 9.523 1 84.69 157 LYS A O 1
ATOM 1274 N N . ARG A 1 158 ? 27.25 1.697 9.453 1 80.81 158 ARG A N 1
ATOM 1275 C CA . ARG A 1 158 ? 27.359 1.551 10.898 1 80.81 158 ARG A CA 1
ATOM 1276 C C . ARG A 1 158 ? 28.719 2.027 11.398 1 80.81 158 ARG A C 1
ATOM 1278 O O . ARG A 1 158 ? 28.797 2.697 12.43 1 80.81 158 ARG A O 1
ATOM 1285 N N . ASN A 1 159 ? 29.703 1.738 10.734 1 77 159 ASN A N 1
ATOM 1286 C CA . ASN A 1 159 ? 31.047 2.117 11.133 1 77 159 ASN A CA 1
ATOM 1287 C C . ASN A 1 159 ? 31.266 3.621 10.992 1 77 159 ASN A C 1
ATOM 1289 O O . ASN A 1 159 ? 32.062 4.207 11.742 1 77 159 ASN A O 1
ATOM 1293 N N . LYS A 1 160 ? 30.562 4.168 10.109 1 70.44 160 LYS A N 1
ATOM 1294 C CA . LYS A 1 160 ? 30.688 5.617 9.953 1 70.44 160 LYS A CA 1
ATOM 1295 C C . LYS A 1 160 ? 29.984 6.355 11.086 1 70.44 160 LYS A C 1
ATOM 1297 O O . LYS A 1 160 ? 30.344 7.48 11.422 1 70.44 160 LYS A O 1
ATOM 1302 N N . THR A 1 161 ? 28.984 5.734 11.664 1 62.66 161 THR A N 1
ATOM 1303 C CA . THR A 1 161 ? 28.281 6.367 12.773 1 62.66 161 THR A CA 1
ATOM 1304 C C . THR A 1 161 ? 29.094 6.254 14.062 1 62.66 161 THR A C 1
ATOM 1306 O O . THR A 1 161 ? 28.984 7.109 14.945 1 62.66 161 THR A O 1
ATOM 1309 N N . ILE A 1 162 ? 29.906 5.199 14.203 1 58.38 162 ILE A N 1
ATOM 1310 C CA . ILE A 1 162 ? 30.719 5 15.406 1 58.38 162 ILE A CA 1
ATOM 1311 C C . ILE A 1 162 ? 31.984 5.844 15.328 1 58.38 162 ILE A C 1
ATOM 1313 O O . ILE A 1 162 ? 32.531 6.262 16.359 1 58.38 162 ILE A O 1
ATOM 1317 N N . ARG A 1 163 ? 32.312 6.371 14.164 1 49.22 163 ARG A N 1
ATOM 1318 C CA . ARG A 1 163 ? 33.469 7.242 14.125 1 49.22 163 ARG A CA 1
ATOM 1319 C C . ARG A 1 163 ? 33.062 8.703 14.281 1 49.22 163 ARG A C 1
ATOM 1321 O O . ARG A 1 163 ? 32.031 9.125 13.781 1 49.22 163 ARG A O 1
ATOM 1328 N N . MET B 1 1 ? 26.375 15.906 12.758 1 36.25 1 MET B N 1
ATOM 1329 C CA . MET B 1 1 ? 26.656 14.516 12.414 1 36.25 1 MET B CA 1
ATOM 1330 C C . MET B 1 1 ? 25.656 14 11.383 1 36.25 1 MET B C 1
ATOM 1332 O O . MET B 1 1 ? 24.453 14.125 11.578 1 36.25 1 MET B O 1
ATOM 1336 N N . LYS B 1 2 ? 26 13.961 10.102 1 48.22 2 LYS B N 1
ATOM 1337 C CA . LYS B 1 2 ? 25.062 13.75 9.016 1 48.22 2 LYS B CA 1
ATOM 1338 C C . LYS B 1 2 ? 24.312 12.43 9.188 1 48.22 2 LYS B C 1
ATOM 1340 O O . LYS B 1 2 ? 24.922 11.367 9.32 1 48.22 2 LYS B O 1
ATOM 1345 N N . LYS B 1 3 ? 23.141 12.297 9.883 1 56.06 3 LYS B N 1
ATOM 1346 C CA . LYS B 1 3 ? 22.375 11.086 10.141 1 56.06 3 LYS B CA 1
ATOM 1347 C C . LYS B 1 3 ? 22.328 10.188 8.906 1 56.06 3 LYS B C 1
ATOM 1349 O O . LYS B 1 3 ? 21.891 10.609 7.84 1 56.06 3 LYS B O 1
ATOM 1354 N N . THR B 1 4 ? 23.312 9.234 8.883 1 65.31 4 THR B N 1
ATOM 1355 C CA . THR B 1 4 ? 23.422 8.359 7.723 1 65.31 4 THR B CA 1
ATOM 1356 C C . THR B 1 4 ? 22.156 7.52 7.555 1 65.31 4 THR B C 1
ATOM 1358 O O . THR B 1 4 ? 21.688 6.887 8.508 1 65.31 4 THR B O 1
ATOM 1361 N N . SER B 1 5 ? 21.5 7.648 6.605 1 83.25 5 SER B N 1
ATOM 1362 C CA . SER B 1 5 ? 20.266 6.941 6.324 1 83.25 5 SER B CA 1
ATOM 1363 C C . SER B 1 5 ? 20.516 5.484 5.969 1 83.25 5 SER B C 1
ATOM 1365 O O . SER B 1 5 ? 21.422 5.184 5.18 1 83.25 5 SER B O 1
ATOM 1367 N N . ILE B 1 6 ? 19.984 4.609 6.719 1 88.25 6 ILE B N 1
ATOM 1368 C CA . ILE B 1 6 ? 20.094 3.186 6.418 1 88.25 6 ILE B CA 1
ATOM 1369 C C . ILE B 1 6 ? 19.016 2.787 5.418 1 88.25 6 ILE B C 1
ATOM 1371 O O . ILE B 1 6 ? 18.812 1.601 5.148 1 88.25 6 ILE B O 1
ATOM 1375 N N . LEU B 1 7 ? 18.391 3.723 4.895 1 91.69 7 LEU B N 1
ATOM 1376 C CA . LEU B 1 7 ? 17.266 3.424 4.023 1 91.69 7 LEU B CA 1
ATOM 1377 C C . LEU B 1 7 ? 17.719 2.664 2.783 1 91.69 7 LEU B C 1
ATOM 1379 O O . LEU B 1 7 ? 17.109 1.655 2.412 1 91.69 7 LEU B O 1
ATOM 1383 N N . LEU B 1 8 ? 18.766 3.15 2.242 1 93.5 8 LEU B N 1
ATOM 1384 C CA . LEU B 1 8 ? 19.219 2.518 1.007 1 93.5 8 LEU B CA 1
ATOM 1385 C C . LEU B 1 8 ? 19.625 1.069 1.256 1 93.5 8 LEU B C 1
ATOM 1387 O O . LEU B 1 8 ? 19.031 0.148 0.684 1 93.5 8 LEU B O 1
ATOM 1391 N N . PRO B 1 9 ? 20.594 0.833 2.146 1 94.94 9 PRO B N 1
ATOM 1392 C CA . PRO B 1 9 ? 20.938 -0.574 2.354 1 94.94 9 PRO B CA 1
ATOM 1393 C C . PRO B 1 9 ? 19.812 -1.376 2.982 1 94.94 9 PRO B C 1
ATOM 1395 O O . PRO B 1 9 ? 19.672 -2.574 2.717 1 94.94 9 PRO B O 1
ATOM 1398 N N . GLY B 1 10 ? 18.984 -0.762 3.746 1 96.44 10 GLY B N 1
ATOM 1399 C CA . GLY B 1 10 ? 17.844 -1.442 4.352 1 96.44 10 GLY B CA 1
ATOM 1400 C C . GLY B 1 10 ? 16.812 -1.893 3.336 1 96.44 10 GLY B C 1
ATOM 1401 O O . GLY B 1 10 ? 16.344 -3.029 3.389 1 96.44 10 GLY B O 1
ATOM 1402 N N . LEU B 1 11 ? 16.438 -1.003 2.445 1 97.56 11 LEU B N 1
ATOM 1403 C CA . LEU B 1 11 ? 15.461 -1.337 1.412 1 97.56 11 LEU B CA 1
ATOM 1404 C C . LEU B 1 11 ? 16 -2.414 0.479 1 97.56 11 LEU B C 1
ATOM 1406 O O . LEU B 1 11 ? 15.273 -3.326 0.085 1 97.56 11 LEU B O 1
ATOM 1410 N N . LEU B 1 12 ? 17.234 -2.266 0.155 1 97.12 12 LEU B N 1
ATOM 1411 C CA . LEU B 1 12 ? 17.859 -3.277 -0.686 1 97.12 12 LEU B CA 1
ATOM 1412 C C . LEU B 1 12 ? 17.875 -4.629 0.02 1 97.12 12 LEU B C 1
ATOM 1414 O O . LEU B 1 12 ? 17.656 -5.668 -0.609 1 97.12 12 LEU B O 1
ATOM 1418 N N . LEU B 1 13 ? 18.219 -4.613 1.244 1 97.81 13 LEU B N 1
ATOM 1419 C CA . LEU B 1 13 ? 18.234 -5.848 2.023 1 97.81 13 LEU B CA 1
ATOM 1420 C C . LEU B 1 13 ? 16.844 -6.469 2.084 1 97.81 13 LEU B C 1
ATOM 1422 O O . LEU B 1 13 ? 16.688 -7.684 1.927 1 97.81 13 LEU B O 1
ATOM 1426 N N . ALA B 1 14 ? 15.844 -5.68 2.289 1 98.12 14 ALA B N 1
ATOM 1427 C CA . ALA B 1 14 ? 14.469 -6.168 2.316 1 98.12 14 ALA B CA 1
ATOM 1428 C C . ALA B 1 14 ? 14.094 -6.84 0.998 1 98.12 14 ALA B C 1
ATOM 1430 O O . ALA B 1 14 ? 13.531 -7.934 0.99 1 98.12 14 ALA B O 1
ATOM 1431 N N . ALA B 1 15 ? 14.391 -6.184 -0.126 1 98 15 ALA B N 1
ATOM 1432 C CA . ALA B 1 15 ? 14.086 -6.723 -1.45 1 98 15 ALA B CA 1
ATOM 1433 C C . ALA B 1 15 ? 14.844 -8.031 -1.695 1 98 15 ALA B C 1
ATOM 1435 O O . ALA B 1 15 ? 14.281 -8.984 -2.23 1 98 15 ALA B O 1
ATOM 1436 N N . SER B 1 16 ? 16.109 -8.062 -1.297 1 97.06 16 SER B N 1
ATOM 1437 C CA . SER B 1 16 ? 16.938 -9.25 -1.543 1 97.06 16 SER B CA 1
ATOM 1438 C C . SER B 1 16 ? 16.516 -10.406 -0.642 1 97.06 16 SER B C 1
ATOM 1440 O O . SER B 1 16 ? 16.547 -11.562 -1.062 1 97.06 16 SER B O 1
ATOM 1442 N N . LEU B 1 17 ? 16.172 -10.094 0.549 1 96.81 17 LEU B N 1
ATOM 1443 C CA . LEU B 1 17 ? 15.664 -11.125 1.449 1 96.81 17 LEU B CA 1
ATOM 1444 C C . LEU B 1 17 ? 14.367 -11.734 0.91 1 96.81 17 LEU B C 1
ATOM 1446 O O . LEU B 1 17 ? 14.172 -12.945 0.976 1 96.81 17 LEU B O 1
ATOM 1450 N N . PHE B 1 18 ? 13.523 -10.891 0.361 1 98 18 PHE B N 1
ATOM 1451 C CA . PHE B 1 18 ? 12.289 -11.391 -0.234 1 98 18 PHE B CA 1
ATOM 1452 C C . PHE B 1 18 ? 12.586 -12.281 -1.434 1 98 18 PHE B C 1
ATOM 1454 O O . PHE B 1 18 ? 11.938 -13.312 -1.622 1 98 18 PHE B O 1
ATOM 1461 N N . ALA B 1 19 ? 13.508 -11.805 -2.217 1 96.56 19 ALA B N 1
ATOM 1462 C CA . ALA B 1 19 ? 13.898 -12.625 -3.363 1 96.56 19 ALA B CA 1
ATOM 1463 C C . ALA B 1 19 ? 14.352 -14.016 -2.922 1 96.56 19 ALA B C 1
ATOM 1465 O O . ALA B 1 19 ? 14 -15.016 -3.547 1 96.56 19 ALA B O 1
ATOM 1466 N N . TRP B 1 20 ? 15.094 -14.008 -1.864 1 94.75 20 TRP B N 1
ATOM 1467 C CA . TRP B 1 20 ? 15.562 -15.273 -1.314 1 94.75 20 TRP B CA 1
ATOM 1468 C C . TRP B 1 20 ? 14.398 -16.109 -0.801 1 94.75 20 TRP B C 1
ATOM 1470 O O . TRP B 1 20 ? 14.312 -17.312 -1.072 1 94.75 20 TRP B O 1
ATOM 1480 N N . LEU B 1 21 ? 13.5 -15.562 -0.177 1 94.25 21 LEU B N 1
ATOM 1481 C CA . LEU B 1 21 ? 12.328 -16.266 0.342 1 94.25 21 LEU B CA 1
ATOM 1482 C C . LEU B 1 21 ? 11.469 -16.797 -0.796 1 94.25 21 LEU B C 1
ATOM 1484 O O . LEU B 1 21 ? 10.914 -17.891 -0.699 1 94.25 21 LEU B O 1
ATOM 1488 N N . GLN B 1 22 ? 11.383 -15.992 -1.811 1 93.38 22 GLN B N 1
ATOM 1489 C CA . GLN B 1 22 ? 10.539 -16.328 -2.947 1 93.38 22 GLN B CA 1
ATOM 1490 C C . GLN B 1 22 ? 11.141 -17.469 -3.766 1 93.38 22 GLN B C 1
ATOM 1492 O O . GLN B 1 22 ? 10.422 -18.188 -4.461 1 93.38 22 GLN B O 1
ATOM 1497 N N . SER B 1 23 ? 12.406 -17.641 -3.703 1 88.25 23 SER B N 1
ATOM 1498 C CA . SER B 1 23 ? 13.078 -18.703 -4.461 1 88.25 23 SER B CA 1
ATOM 1499 C C . SER B 1 23 ? 12.656 -20.078 -3.988 1 88.25 23 SER B C 1
ATOM 1501 O O . SER B 1 23 ? 12.734 -21.047 -4.742 1 88.25 23 SER B O 1
ATOM 1503 N N . GLY B 1 24 ? 12.289 -20.172 -2.727 1 86.38 24 GLY B N 1
ATOM 1504 C CA . GLY B 1 24 ? 11.828 -21.438 -2.199 1 86.38 24 GLY B CA 1
ATOM 1505 C C . GLY B 1 24 ? 12.953 -22.344 -1.746 1 86.38 24 GLY B C 1
ATOM 1506 O O . GLY B 1 24 ? 12.727 -23.516 -1.43 1 86.38 24 GLY B O 1
ATOM 1507 N N . GLN B 1 25 ? 14.156 -21.766 -1.774 1 86.44 25 GLN B N 1
ATOM 1508 C CA . GLN B 1 25 ? 15.273 -22.578 -1.307 1 86.44 25 GLN B CA 1
ATOM 1509 C C . GLN B 1 25 ? 15.086 -23 0.148 1 86.44 25 GLN B C 1
ATOM 1511 O O . GLN B 1 25 ? 15.484 -24.094 0.54 1 86.44 25 GLN B O 1
ATOM 1516 N N . VAL B 1 26 ? 14.461 -22.125 0.912 1 88.25 26 VAL B N 1
ATOM 1517 C CA . VAL B 1 26 ? 14.117 -22.406 2.303 1 88.25 26 VAL B CA 1
ATOM 1518 C C . VAL B 1 26 ? 12.633 -22.125 2.541 1 88.25 26 VAL B C 1
ATOM 1520 O O . VAL B 1 26 ? 12.117 -21.094 2.107 1 88.25 26 VAL B O 1
ATOM 1523 N N . ARG B 1 27 ? 11.977 -23.125 3.143 1 92.06 27 ARG B N 1
ATOM 1524 C CA . ARG B 1 27 ? 10.578 -22.938 3.508 1 92.06 27 ARG B CA 1
ATOM 1525 C C . ARG B 1 27 ? 10.445 -22.625 4.996 1 92.06 27 ARG B C 1
ATOM 1527 O O . ARG B 1 27 ? 10.555 -23.531 5.832 1 92.06 27 ARG B O 1
ATOM 1534 N N . LEU B 1 28 ? 10.219 -21.375 5.258 1 92.62 28 LEU B N 1
ATOM 1535 C CA . LEU B 1 28 ? 10.125 -20.938 6.645 1 92.62 28 LEU B CA 1
ATOM 1536 C C . LEU B 1 28 ? 8.672 -20.891 7.102 1 92.62 28 LEU B C 1
ATOM 1538 O O . LEU B 1 28 ? 8.352 -21.312 8.219 1 92.62 28 LEU B O 1
ATOM 1542 N N . PHE B 1 29 ? 7.734 -20.312 6.34 1 93.81 29 PHE B N 1
ATOM 1543 C CA . PHE B 1 29 ? 6.316 -20.203 6.664 1 93.81 29 PHE B CA 1
ATOM 1544 C C . PHE B 1 29 ? 5.473 -20.172 5.395 1 93.81 29 PHE B C 1
ATOM 1546 O O . PHE B 1 29 ? 6.004 -20 4.297 1 93.81 29 PHE B O 1
ATOM 1553 N N . ALA B 1 30 ? 4.184 -20.391 5.586 1 91.56 30 ALA B N 1
ATOM 1554 C CA . ALA B 1 30 ? 3.26 -20.422 4.453 1 91.56 30 ALA B CA 1
ATOM 1555 C C . ALA B 1 30 ? 3.186 -19.047 3.779 1 91.56 30 ALA B C 1
ATOM 1557 O O . ALA B 1 30 ? 3.191 -18.016 4.453 1 91.56 30 ALA B O 1
ATOM 1558 N N . ASN B 1 31 ? 3.156 -18.906 2.434 1 93.12 31 ASN B N 1
ATOM 1559 C CA . ASN B 1 31 ? 2.965 -17.703 1.63 1 93.12 31 ASN B CA 1
ATOM 1560 C C . ASN B 1 31 ? 4.152 -16.75 1.751 1 93.12 31 ASN B C 1
ATOM 1562 O O . ASN B 1 31 ? 4.004 -15.531 1.6 1 93.12 31 ASN B O 1
ATOM 1566 N N . GLN B 1 32 ? 5.328 -17.281 2.115 1 94.62 32 GLN B N 1
ATOM 1567 C CA . GLN B 1 32 ? 6.527 -16.484 2.32 1 94.62 32 GLN B CA 1
ATOM 1568 C C . GLN B 1 32 ? 6.945 -15.781 1.033 1 94.62 32 GLN B C 1
ATOM 1570 O O . GLN B 1 32 ? 7.637 -14.758 1.074 1 94.62 32 GLN B O 1
ATOM 1575 N N . GLY B 1 33 ? 6.461 -16.25 -0.168 1 95.19 33 GLY B N 1
ATOM 1576 C CA . GLY B 1 33 ? 6.879 -15.703 -1.445 1 95.19 33 GLY B CA 1
ATOM 1577 C C . GLY B 1 33 ? 5.848 -14.773 -2.059 1 95.19 33 GLY B C 1
ATOM 1578 O O . GLY B 1 33 ? 5.992 -14.352 -3.211 1 95.19 33 GLY B O 1
ATOM 1579 N N . GLU B 1 34 ? 4.855 -14.445 -1.216 1 96.62 34 GLU B N 1
ATOM 1580 C CA . GLU B 1 34 ? 3.779 -13.602 -1.731 1 96.62 34 GLU B CA 1
ATOM 1581 C C . GLU B 1 34 ? 4.055 -12.125 -1.463 1 96.62 34 GLU B C 1
ATOM 1583 O O . GLU B 1 34 ? 4.82 -11.789 -0.557 1 96.62 34 GLU B O 1
ATOM 1588 N N . TRP B 1 35 ? 3.445 -11.273 -2.184 1 97.19 35 TRP B N 1
ATOM 1589 C CA . TRP B 1 35 ? 3.74 -9.844 -2.229 1 97.19 35 TRP B CA 1
ATOM 1590 C C . TRP B 1 35 ? 3.486 -9.195 -0.875 1 97.19 35 TRP B C 1
ATOM 1592 O O . TRP B 1 35 ? 4.133 -8.203 -0.524 1 97.19 35 TRP B O 1
ATOM 1602 N N . PRO B 1 36 ? 2.57 -9.625 -0.027 1 98.5 36 PRO B N 1
ATOM 1603 C CA . PRO B 1 36 ? 2.395 -9 1.285 1 98.5 36 PRO B CA 1
ATOM 1604 C C . PRO B 1 36 ? 3.664 -9.039 2.133 1 98.5 36 PRO B C 1
ATOM 1606 O O . PRO B 1 36 ? 3.93 -8.109 2.896 1 98.5 36 PRO B O 1
ATOM 1609 N N . VAL B 1 37 ? 4.41 -10.125 2.047 1 98.25 37 VAL B N 1
ATOM 1610 C CA . VAL B 1 37 ? 5.652 -10.266 2.805 1 98.25 37 VAL B CA 1
ATOM 1611 C C . VAL B 1 37 ? 6.645 -9.188 2.373 1 98.25 37 VAL B C 1
ATOM 1613 O O . VAL B 1 37 ? 7.332 -8.602 3.211 1 98.25 37 VAL B O 1
ATOM 1616 N N . LEU B 1 38 ? 6.715 -8.945 1.083 1 98.5 38 LEU B N 1
ATOM 1617 C CA . LEU B 1 38 ? 7.57 -7.883 0.571 1 98.5 38 LEU B CA 1
ATOM 1618 C C . LEU B 1 38 ? 7.191 -6.539 1.19 1 98.5 38 LEU B C 1
ATOM 1620 O O . LEU B 1 38 ? 8.062 -5.801 1.663 1 98.5 38 LEU B O 1
ATOM 1624 N N . LEU B 1 39 ? 5.922 -6.25 1.229 1 98.75 39 LEU B N 1
ATOM 1625 C CA . LEU B 1 39 ? 5.449 -4.984 1.774 1 98.75 39 LEU B CA 1
ATOM 1626 C C . LEU B 1 39 ? 5.789 -4.871 3.258 1 98.75 39 LEU B C 1
ATOM 1628 O O . LEU B 1 39 ? 6.172 -3.799 3.732 1 98.75 39 LEU B O 1
ATOM 1632 N N . MET B 1 40 ? 5.621 -5.938 3.914 1 98.75 40 MET B N 1
ATOM 1633 C CA . MET B 1 40 ? 5.93 -5.922 5.34 1 98.75 40 MET B CA 1
ATOM 1634 C C . MET B 1 40 ? 7.418 -5.68 5.57 1 98.75 40 MET B C 1
ATOM 1636 O O . MET B 1 40 ? 7.797 -4.934 6.477 1 98.75 40 MET B O 1
ATOM 1640 N N . LEU B 1 41 ? 8.242 -6.289 4.758 1 98.56 41 LEU B N 1
ATOM 1641 C CA . LEU B 1 41 ? 9.68 -6.109 4.887 1 98.56 41 LEU B CA 1
ATOM 1642 C C . LEU B 1 41 ? 10.078 -4.668 4.586 1 98.56 41 LEU B C 1
ATOM 1644 O O . LEU B 1 41 ? 10.828 -4.055 5.344 1 98.56 41 LEU B O 1
ATOM 1648 N N . LEU B 1 42 ? 9.562 -4.113 3.477 1 98.5 42 LEU B N 1
ATOM 1649 C CA . LEU B 1 42 ? 9.852 -2.732 3.113 1 98.5 42 LEU B CA 1
ATOM 1650 C C . LEU B 1 42 ? 9.328 -1.771 4.172 1 98.5 42 LEU B C 1
ATOM 1652 O O . LEU B 1 42 ? 10 -0.804 4.531 1 98.5 42 LEU B O 1
ATOM 1656 N N . GLY B 1 43 ? 8.148 -2.031 4.684 1 98.25 43 GLY B N 1
ATOM 1657 C CA . GLY B 1 43 ? 7.57 -1.209 5.734 1 98.25 43 GLY B CA 1
ATOM 1658 C C . GLY B 1 43 ? 8.391 -1.214 7.016 1 98.25 43 GLY B C 1
ATOM 1659 O O . GLY B 1 43 ? 8.531 -0.179 7.668 1 98.25 43 GLY B O 1
ATOM 1660 N N . ALA B 1 44 ? 8.906 -2.342 7.352 1 98 44 ALA B N 1
ATOM 1661 C CA . ALA B 1 44 ? 9.719 -2.465 8.555 1 98 44 ALA B CA 1
ATOM 1662 C C . ALA B 1 44 ? 10.969 -1.592 8.461 1 98 44 ALA B C 1
ATOM 1664 O O . ALA B 1 44 ? 11.406 -1.015 9.461 1 98 44 ALA B O 1
ATOM 1665 N N . VAL B 1 45 ? 11.555 -1.523 7.281 1 97.19 45 VAL B N 1
ATOM 1666 C CA . VAL B 1 45 ? 12.742 -0.699 7.074 1 97.19 45 VAL B CA 1
ATOM 1667 C C . VAL B 1 45 ? 12.398 0.769 7.316 1 97.19 45 VAL B C 1
ATOM 1669 O O . VAL B 1 45 ? 13.125 1.474 8.023 1 97.19 45 VAL B O 1
ATOM 1672 N N . PHE B 1 46 ? 11.273 1.18 6.805 1 95.5 46 PHE B N 1
ATOM 1673 C CA . PHE B 1 46 ? 10.852 2.564 6.984 1 95.5 46 PHE B CA 1
ATOM 1674 C C . PHE B 1 46 ? 10.531 2.842 8.445 1 95.5 46 PHE B C 1
ATOM 1676 O O . PHE B 1 46 ? 10.82 3.926 8.961 1 95.5 46 PHE B O 1
ATOM 1683 N N . LEU B 1 47 ? 9.922 1.901 9.102 1 95.38 47 LEU B N 1
ATOM 1684 C CA . LEU B 1 47 ? 9.586 2.068 10.516 1 95.38 47 LEU B CA 1
ATOM 1685 C C . LEU B 1 47 ? 10.852 2.195 11.359 1 95.38 47 LEU B C 1
ATOM 1687 O O . LEU B 1 47 ? 10.922 3.035 12.258 1 95.38 47 LEU B O 1
ATOM 1691 N N . TYR B 1 48 ? 11.773 1.386 11.031 1 94.69 48 TYR B N 1
ATOM 1692 C CA . TYR B 1 48 ? 13.039 1.436 11.75 1 94.69 48 TYR B CA 1
ATOM 1693 C C . TYR B 1 48 ? 13.727 2.783 11.555 1 94.69 48 TYR B C 1
ATOM 1695 O O . TYR B 1 48 ? 14.164 3.406 12.523 1 94.69 48 TYR B O 1
ATOM 1703 N N . GLN B 1 49 ? 13.82 3.248 10.32 1 90.38 49 GLN B N 1
ATOM 1704 C CA . GLN B 1 49 ? 14.43 4.535 10.016 1 90.38 49 GLN B CA 1
ATOM 1705 C C . GLN B 1 49 ? 13.656 5.68 10.656 1 90.38 49 GLN B C 1
ATOM 1707 O O . GLN B 1 49 ? 14.258 6.652 11.125 1 90.38 49 GLN B O 1
ATOM 1712 N N . GLY B 1 50 ? 12.359 5.613 10.602 1 89.44 50 GLY B N 1
ATOM 1713 C CA . GLY B 1 50 ? 11.523 6.641 11.195 1 89.44 50 GLY B CA 1
ATOM 1714 C C . GLY B 1 50 ? 11.703 6.762 12.703 1 89.44 50 GLY B C 1
ATOM 1715 O O . GLY B 1 50 ? 11.742 7.871 13.234 1 89.44 50 GLY B O 1
ATOM 1716 N N . LYS B 1 51 ? 11.75 5.672 13.406 1 87.81 51 LYS B N 1
ATOM 1717 C CA . LYS B 1 51 ? 11.977 5.684 14.844 1 87.81 51 LYS B CA 1
ATOM 1718 C C . LYS B 1 51 ? 13.344 6.258 15.188 1 87.81 51 LYS B C 1
ATOM 1720 O O . LYS B 1 51 ? 13.484 7.012 16.156 1 87.81 51 LYS B O 1
ATOM 1725 N N . LYS B 1 52 ? 14.273 5.938 14.359 1 85.75 52 LYS B N 1
ATOM 1726 C CA . LYS B 1 52 ? 15.641 6.387 14.586 1 85.75 52 LYS B CA 1
ATOM 1727 C C . LYS B 1 52 ? 15.773 7.891 14.383 1 85.75 52 LYS B C 1
ATOM 1729 O O . LYS B 1 52 ? 16.469 8.57 15.141 1 85.75 52 LYS B O 1
ATOM 1734 N N . GLU B 1 53 ? 15.086 8.484 13.336 1 84 53 GLU B N 1
ATOM 1735 C CA . GLU B 1 53 ? 15.219 9.898 13 1 84 53 GLU B CA 1
ATOM 1736 C C . GLU B 1 53 ? 14.078 10.719 13.594 1 84 53 GLU B C 1
ATOM 1738 O O . GLU B 1 53 ? 14.062 11.945 13.484 1 84 53 GLU B O 1
ATOM 1743 N N . ALA B 1 54 ? 13.156 10.031 14.211 1 76.31 54 ALA B N 1
ATOM 1744 C CA . ALA B 1 54 ? 11.961 10.719 14.688 1 76.31 54 ALA B CA 1
ATOM 1745 C C . ALA B 1 54 ? 11.281 11.477 13.547 1 76.31 54 ALA B C 1
ATOM 1747 O O . ALA B 1 54 ? 10.906 12.641 13.711 1 76.31 54 ALA B O 1
ATOM 1748 N N . ALA B 1 55 ? 11.344 10.844 12.359 1 77 55 ALA B N 1
ATOM 1749 C CA . ALA B 1 55 ? 10.789 11.461 11.164 1 77 55 ALA B CA 1
ATOM 1750 C C . ALA B 1 55 ? 9.359 10.984 10.906 1 77 55 ALA B C 1
ATOM 1752 O O . ALA B 1 55 ? 9.148 9.844 10.508 1 77 55 ALA B O 1
ATOM 1753 N N . GLY B 1 56 ? 8.352 11.773 11.008 1 80.88 56 GLY B N 1
ATOM 1754 C CA . GLY B 1 56 ? 6.93 11.484 10.852 1 80.88 56 GLY B CA 1
ATOM 1755 C C . GLY B 1 56 ? 6.59 10.852 9.523 1 80.88 56 GLY B C 1
ATOM 1756 O O . GLY B 1 56 ? 5.93 9.805 9.477 1 80.88 56 GLY B O 1
ATOM 1757 N N . PRO B 1 57 ? 7.188 11.359 8.469 1 84.75 57 PRO B N 1
ATOM 1758 C CA . PRO B 1 57 ? 6.844 10.812 7.156 1 84.75 57 PRO B CA 1
ATOM 1759 C C . PRO B 1 57 ? 7.316 9.367 6.98 1 84.75 57 PRO B C 1
ATOM 1761 O O . PRO B 1 57 ? 6.621 8.555 6.363 1 84.75 57 PRO B O 1
ATOM 1764 N N . HIS B 1 58 ? 8.453 9.008 7.547 1 90.75 58 HIS B N 1
ATOM 1765 C CA . HIS B 1 58 ? 8.953 7.641 7.465 1 90.75 58 HIS B CA 1
ATOM 1766 C C . HIS B 1 58 ? 8.086 6.688 8.281 1 90.75 58 HIS B C 1
ATOM 1768 O O . HIS B 1 58 ? 7.836 5.555 7.863 1 90.75 58 HIS B O 1
ATOM 1774 N N . VAL B 1 59 ? 7.648 7.148 9.375 1 92.44 59 VAL B N 1
ATOM 1775 C CA . VAL B 1 59 ? 6.762 6.336 10.195 1 92.44 59 VAL B CA 1
ATOM 1776 C C . VAL B 1 59 ? 5.441 6.102 9.469 1 92.44 59 VAL B C 1
ATOM 1778 O O . VAL B 1 59 ? 4.926 4.98 9.445 1 92.44 59 VAL B O 1
ATOM 1781 N N . LEU B 1 60 ? 4.949 7.113 8.859 1 93.06 60 LEU B N 1
ATOM 1782 C CA . LEU B 1 60 ? 3.693 7.023 8.125 1 93.06 60 LEU B CA 1
ATOM 1783 C C . LEU B 1 60 ? 3.799 6.016 6.988 1 93.06 60 LEU B C 1
ATOM 1785 O O . LEU B 1 60 ? 2.947 5.133 6.859 1 93.06 60 LEU B O 1
ATOM 1789 N N . ILE B 1 61 ? 4.824 6.055 6.25 1 93.81 61 ILE B N 1
ATOM 1790 C CA . ILE B 1 61 ? 5.043 5.172 5.109 1 93.81 61 ILE B CA 1
ATOM 1791 C C . ILE B 1 61 ? 5.227 3.736 5.594 1 93.81 61 ILE B C 1
ATOM 1793 O O . ILE B 1 61 ? 4.656 2.803 5.02 1 93.81 61 ILE B O 1
ATOM 1797 N N . GLY B 1 62 ? 6.035 3.639 6.613 1 96.38 62 GLY B N 1
ATOM 1798 C CA . GLY B 1 62 ? 6.285 2.318 7.172 1 96.38 62 GLY B CA 1
ATOM 1799 C C . GLY B 1 62 ? 5.027 1.645 7.691 1 96.38 62 GLY B C 1
ATOM 1800 O O . GLY B 1 62 ? 4.789 0.468 7.41 1 96.38 62 GLY B O 1
ATOM 1801 N N . MET B 1 63 ? 4.242 2.373 8.406 1 96 63 MET B N 1
ATOM 1802 C CA . MET B 1 63 ? 3.006 1.834 8.961 1 96 63 MET B CA 1
ATOM 1803 C C . MET B 1 63 ? 2.027 1.459 7.852 1 96 63 MET B C 1
ATOM 1805 O O . MET B 1 63 ? 1.316 0.458 7.957 1 96 63 MET B O 1
ATOM 1809 N N . LEU B 1 64 ? 2.01 2.244 6.859 1 97.12 64 LEU B N 1
ATOM 1810 C CA . LEU B 1 64 ? 1.109 1.984 5.742 1 97.12 64 LEU B CA 1
ATOM 1811 C C . LEU B 1 64 ? 1.503 0.703 5.012 1 97.12 64 LEU B C 1
ATOM 1813 O O . LEU B 1 64 ? 0.671 -0.186 4.82 1 97.12 64 LEU B O 1
ATOM 1817 N N . LEU B 1 65 ? 2.76 0.614 4.664 1 98.38 65 LEU B N 1
ATOM 1818 C CA . LEU B 1 65 ? 3.24 -0.551 3.928 1 98.38 65 LEU B CA 1
ATOM 1819 C C . LEU B 1 65 ? 3.131 -1.813 4.777 1 98.38 65 LEU B C 1
ATOM 1821 O O . LEU B 1 65 ? 2.617 -2.834 4.316 1 98.38 65 LEU B O 1
ATOM 1825 N N . PHE B 1 66 ? 3.586 -1.703 6 1 98.5 66 PHE B N 1
ATOM 1826 C CA . PHE B 1 66 ? 3.529 -2.857 6.891 1 98.5 66 PHE B CA 1
ATOM 1827 C C . PHE B 1 66 ? 2.084 -3.264 7.156 1 98.5 66 PHE B C 1
ATOM 1829 O O . PHE B 1 66 ? 1.759 -4.453 7.156 1 98.5 66 PHE B O 1
ATOM 1836 N N . GLY B 1 67 ? 1.268 -2.311 7.336 1 98.25 67 GLY B N 1
ATOM 1837 C CA . GLY B 1 67 ? -0.132 -2.58 7.621 1 98.25 67 GLY B CA 1
ATOM 1838 C C . GLY B 1 67 ? -0.862 -3.238 6.469 1 98.25 67 GLY B C 1
ATOM 1839 O O . GLY B 1 67 ? -1.613 -4.195 6.668 1 98.25 67 GLY B O 1
ATOM 1840 N N . ILE B 1 68 ? -0.695 -2.703 5.266 1 98.56 68 ILE B N 1
ATOM 1841 C CA . ILE B 1 68 ? -1.312 -3.305 4.09 1 98.56 68 ILE B CA 1
ATOM 1842 C C . ILE B 1 68 ? -0.796 -4.73 3.908 1 98.56 68 ILE B C 1
ATOM 1844 O O . ILE B 1 68 ? -1.578 -5.652 3.666 1 98.56 68 ILE B O 1
ATOM 1848 N N . GLY B 1 69 ? 0.51 -4.898 4.016 1 98.62 69 GLY B N 1
ATOM 1849 C CA . GLY B 1 69 ? 1.088 -6.23 3.924 1 98.62 69 GLY B CA 1
ATOM 1850 C C . GLY B 1 69 ? 0.522 -7.199 4.945 1 98.62 69 GLY B C 1
ATOM 1851 O O . GLY B 1 69 ? 0.183 -8.336 4.609 1 98.62 69 GLY B O 1
ATOM 1852 N N . LEU B 1 70 ? 0.447 -6.77 6.125 1 98.12 70 LEU B N 1
ATOM 1853 C CA . LEU B 1 70 ? -0.066 -7.609 7.203 1 98.12 70 LEU B CA 1
ATOM 1854 C C . LEU B 1 70 ? -1.507 -8.023 6.93 1 98.12 70 LEU B C 1
ATOM 1856 O O . LEU B 1 70 ? -1.881 -9.172 7.172 1 98.12 70 LEU B O 1
ATOM 1860 N N . HIS B 1 71 ? -2.332 -7.133 6.457 1 98.12 71 HIS B N 1
ATOM 1861 C CA . HIS B 1 71 ? -3.727 -7.43 6.152 1 98.12 71 HIS B CA 1
ATOM 1862 C C . HIS B 1 71 ? -3.84 -8.547 5.125 1 98.12 71 HIS B C 1
ATOM 1864 O O . HIS B 1 71 ? -4.57 -9.523 5.336 1 98.12 71 HIS B O 1
ATOM 1870 N N . PHE B 1 72 ? -3.066 -8.43 4.074 1 98.12 72 PHE B N 1
ATOM 1871 C CA . PHE B 1 72 ? -3.205 -9.398 2.99 1 98.12 72 PHE B CA 1
ATOM 1872 C C . PHE B 1 72 ? -2.467 -10.688 3.322 1 98.12 72 PHE B C 1
ATOM 1874 O O . PHE B 1 72 ? -2.715 -11.727 2.703 1 98.12 72 PHE B O 1
ATOM 1881 N N . PHE B 1 73 ? -1.544 -10.578 4.258 1 97.62 73 PHE B N 1
ATOM 1882 C CA . PHE B 1 73 ? -0.876 -11.781 4.738 1 97.62 73 PHE B CA 1
ATOM 1883 C C . PHE B 1 73 ? -1.792 -12.57 5.664 1 97.62 73 PHE B C 1
ATOM 1885 O O . PHE B 1 73 ? -1.81 -13.805 5.621 1 97.62 73 PHE B O 1
ATOM 1892 N N . ALA B 1 74 ? -2.559 -11.969 6.465 1 96.38 74 ALA B N 1
ATOM 1893 C CA . ALA B 1 74 ? -3.396 -12.586 7.488 1 96.38 74 ALA B CA 1
ATOM 1894 C C . ALA B 1 74 ? -4.719 -13.062 6.898 1 96.38 74 ALA B C 1
ATOM 1896 O O . ALA B 1 74 ? -5.27 -14.078 7.332 1 96.38 74 ALA B O 1
ATOM 1897 N N . LYS B 1 75 ? -5.215 -12.375 5.922 1 95.31 75 LYS B N 1
ATOM 1898 C CA . LYS B 1 75 ? -6.559 -12.562 5.387 1 95.31 75 LYS B CA 1
ATOM 1899 C C . LYS B 1 75 ? -6.789 -14.008 4.973 1 95.31 75 LYS B C 1
ATOM 1901 O O . LYS B 1 75 ? -7.789 -14.617 5.352 1 95.31 75 LYS B O 1
ATOM 1906 N N . PRO B 1 76 ? -5.863 -14.602 4.207 1 93.5 76 PRO B N 1
ATOM 1907 C CA . PRO B 1 76 ? -6.117 -15.984 3.771 1 93.5 76 PRO B CA 1
ATOM 1908 C C . PRO B 1 76 ? -6.043 -16.984 4.918 1 93.5 76 PRO B C 1
ATOM 1910 O O . PRO B 1 76 ? -6.594 -18.078 4.816 1 93.5 76 PRO B O 1
ATOM 1913 N N . GLU B 1 77 ? -5.406 -16.703 5.996 1 92.75 77 GLU B N 1
ATOM 1914 C CA . GLU B 1 77 ? -5.16 -17.656 7.074 1 92.75 77 GLU B CA 1
ATOM 1915 C C . GLU B 1 77 ? -6.219 -17.531 8.164 1 92.75 77 GLU B C 1
ATOM 1917 O O . GLU B 1 77 ? -6.461 -18.484 8.906 1 92.75 77 GLU B O 1
ATOM 1922 N N . LEU B 1 78 ? -6.797 -16.359 8.273 1 94 78 LEU B N 1
ATOM 1923 C CA . LEU B 1 78 ? -7.742 -16.094 9.352 1 94 78 LEU B CA 1
ATOM 1924 C C . LEU B 1 78 ? -9.125 -15.781 8.789 1 94 78 LEU B C 1
ATOM 1926 O O . LEU B 1 78 ? -9.352 -14.703 8.234 1 94 78 LEU B O 1
ATOM 1930 N N . SER B 1 79 ? -10.07 -16.609 8.992 1 92 79 SER B N 1
ATOM 1931 C CA . SER B 1 79 ? -11.406 -16.484 8.422 1 92 79 SER B CA 1
ATOM 1932 C C . SER B 1 79 ? -12.172 -15.328 9.047 1 92 79 SER B C 1
ATOM 1934 O O . SER B 1 79 ? -13.055 -14.75 8.414 1 92 79 SER B O 1
ATOM 1936 N N . TRP B 1 80 ? -11.844 -14.922 10.258 1 91 80 TRP B N 1
ATOM 1937 C CA . TRP B 1 80 ? -12.578 -13.867 10.961 1 91 80 TRP B CA 1
ATOM 1938 C C . TRP B 1 80 ? -11.992 -12.5 10.656 1 91 80 TRP B C 1
ATOM 1940 O O . TRP B 1 80 ? -12.5 -11.477 11.125 1 91 80 TRP B O 1
ATOM 1950 N N . TRP B 1 81 ? -10.945 -12.445 9.898 1 94.94 81 TRP B N 1
ATOM 1951 C CA . TRP B 1 81 ? -10.258 -11.203 9.57 1 94.94 81 TRP B CA 1
ATOM 1952 C C . TRP B 1 81 ? -11.156 -10.281 8.75 1 94.94 81 TRP B C 1
ATOM 1954 O O . TRP B 1 81 ? -11.82 -10.734 7.812 1 94.94 81 TRP B O 1
ATOM 1964 N N . PRO B 1 82 ? -11.234 -8.953 9.062 1 95.81 82 PRO B N 1
ATOM 1965 C CA . PRO B 1 82 ? -12.117 -8.023 8.359 1 95.81 82 PRO B CA 1
ATOM 1966 C C . PRO B 1 82 ? -11.805 -7.922 6.867 1 95.81 82 PRO B C 1
ATOM 1968 O O . PRO B 1 82 ? -10.695 -8.273 6.445 1 95.81 82 PRO B O 1
ATOM 1971 N N . GLY B 1 83 ? -12.766 -7.48 6.109 1 96.19 83 GLY B N 1
ATOM 1972 C CA . GLY B 1 83 ? -12.609 -7.352 4.668 1 96.19 83 GLY B CA 1
ATOM 1973 C C . GLY B 1 83 ? -11.609 -6.277 4.27 1 96.19 83 GLY B C 1
ATOM 1974 O O . GLY B 1 83 ? -11.141 -5.512 5.117 1 96.19 83 GLY B O 1
ATOM 1975 N N . ASP B 1 84 ? -11.273 -6.18 3.006 1 97.5 84 ASP B N 1
ATOM 1976 C CA . ASP B 1 84 ? -10.273 -5.266 2.473 1 97.5 84 ASP B CA 1
ATOM 1977 C C . ASP B 1 84 ? -10.68 -3.811 2.701 1 97.5 84 ASP B C 1
ATOM 1979 O O . ASP B 1 84 ? -9.867 -2.996 3.146 1 97.5 84 ASP B O 1
ATOM 1983 N N . PHE B 1 85 ? -11.906 -3.541 2.471 1 97.5 85 PHE B N 1
ATOM 1984 C CA . PHE B 1 85 ? -12.398 -2.172 2.555 1 97.5 85 PHE B CA 1
ATOM 1985 C C . PHE B 1 85 ? -12.219 -1.617 3.963 1 97.5 85 PHE B C 1
ATOM 1987 O O . PHE B 1 85 ? -11.602 -0.568 4.148 1 97.5 85 PHE B O 1
ATOM 1994 N N . GLU B 1 86 ? -12.664 -2.316 4.996 1 97.25 86 GLU B N 1
ATOM 1995 C CA . GLU B 1 86 ? -12.586 -1.892 6.391 1 97.25 86 GLU B CA 1
ATOM 1996 C C . GLU B 1 86 ? -11.141 -1.809 6.859 1 97.25 86 GLU B C 1
ATOM 1998 O O . GLU B 1 86 ? -10.734 -0.821 7.48 1 97.25 86 GLU B O 1
ATOM 2003 N N . MET B 1 87 ? -10.453 -2.797 6.48 1 98.25 87 MET B N 1
ATOM 2004 C CA . MET B 1 87 ? -9.109 -2.906 7.047 1 98.25 87 MET B CA 1
ATOM 2005 C C . MET B 1 87 ? -8.164 -1.895 6.406 1 98.25 87 MET B C 1
ATOM 2007 O O . MET B 1 87 ? -7.266 -1.372 7.066 1 98.25 87 MET B O 1
ATOM 2011 N N . LEU B 1 88 ? -8.305 -1.639 5.105 1 98.69 88 LEU B N 1
ATOM 2012 C CA . LEU B 1 88 ? -7.434 -0.674 4.445 1 98.69 88 LEU B CA 1
ATOM 2013 C C . LEU B 1 88 ? -7.684 0.735 4.973 1 98.69 88 LEU B C 1
ATOM 2015 O O . LEU B 1 88 ? -6.746 1.525 5.113 1 98.69 88 LEU B O 1
ATOM 2019 N N . LEU B 1 89 ? -8.914 1.074 5.27 1 98.69 89 LEU B N 1
ATOM 2020 C CA . LEU B 1 89 ? -9.219 2.359 5.891 1 98.69 89 LEU B CA 1
ATOM 2021 C C . LEU B 1 89 ? -8.648 2.432 7.305 1 98.69 89 LEU B C 1
ATOM 2023 O O . LEU B 1 89 ? -8.148 3.477 7.723 1 98.69 89 LEU B O 1
ATOM 2027 N N . PHE B 1 90 ? -8.766 1.331 8.008 1 98.69 90 PHE B N 1
ATOM 2028 C CA . PHE B 1 90 ? -8.203 1.273 9.359 1 98.69 90 PHE B CA 1
ATOM 2029 C C . PHE B 1 90 ? -6.695 1.483 9.328 1 98.69 90 PHE B C 1
ATOM 2031 O O . PHE B 1 90 ? -6.156 2.258 10.117 1 98.69 90 PHE B O 1
ATOM 2038 N N . VAL B 1 91 ? -6.059 0.774 8.445 1 98.5 91 VAL B N 1
ATOM 2039 C CA . VAL B 1 91 ? -4.609 0.87 8.312 1 98.5 91 VAL B CA 1
ATOM 2040 C C . VAL B 1 91 ? -4.211 2.311 7.996 1 98.5 91 VAL B C 1
ATOM 2042 O O . VAL B 1 91 ? -3.268 2.844 8.586 1 98.5 91 VAL B O 1
ATOM 2045 N N . LEU B 1 92 ? -4.922 2.947 7.043 1 97.94 92 LEU B N 1
ATOM 2046 C CA . LEU B 1 92 ? -4.637 4.336 6.703 1 97.94 92 LEU B CA 1
ATOM 2047 C C . LEU B 1 92 ? -4.809 5.242 7.918 1 97.94 92 LEU B C 1
ATOM 2049 O O . LEU B 1 92 ? -3.922 6.035 8.234 1 97.94 92 LEU B O 1
ATOM 2053 N N . GLY B 1 93 ? -5.945 5.113 8.641 1 97.44 93 GLY B N 1
ATOM 2054 C CA . GLY B 1 93 ? -6.188 5.922 9.828 1 97.44 93 GLY B CA 1
ATOM 2055 C C . GLY B 1 93 ? -5.156 5.711 10.914 1 97.44 93 GLY B C 1
ATOM 2056 O O . GLY B 1 93 ? -4.664 6.672 11.508 1 97.44 93 GLY B O 1
ATOM 2057 N N . PHE B 1 94 ? -4.848 4.488 11.148 1 96.69 94 PHE B N 1
ATOM 2058 C CA . PHE B 1 94 ? -3.879 4.156 12.188 1 96.69 94 PHE B CA 1
ATOM 2059 C C . PHE B 1 94 ? -2.502 4.703 11.836 1 96.69 94 PHE B C 1
ATOM 2061 O O . PHE B 1 94 ? -1.771 5.172 12.711 1 96.69 94 PHE B O 1
ATOM 2068 N N . SER B 1 95 ? -2.133 4.566 10.562 1 96.06 95 SER B N 1
ATOM 2069 C CA . SER B 1 95 ? -0.845 5.082 10.102 1 96.06 95 SER B CA 1
ATOM 2070 C C . SER B 1 95 ? -0.765 6.598 10.273 1 96.06 95 SER B C 1
ATOM 2072 O O . SER B 1 95 ? 0.262 7.125 10.711 1 96.06 95 SER B O 1
ATOM 2074 N N . LEU B 1 96 ? -1.841 7.305 9.945 1 94.81 96 LEU B N 1
ATOM 2075 C CA . LEU B 1 96 ? -1.891 8.75 10.133 1 94.81 96 LEU B CA 1
ATOM 2076 C C . LEU B 1 96 ? -1.783 9.109 11.617 1 94.81 96 LEU B C 1
ATOM 2078 O O . LEU B 1 96 ? -1.081 10.055 11.977 1 94.81 96 LEU B O 1
ATOM 2082 N N . PHE B 1 97 ? -2.453 8.297 12.414 1 93.12 97 PHE B N 1
ATOM 2083 C CA . PHE B 1 97 ? -2.455 8.531 13.852 1 93.12 97 PHE B CA 1
ATOM 2084 C C . PHE B 1 97 ? -1.061 8.336 14.438 1 93.12 97 PHE B C 1
ATOM 2086 O O . PHE B 1 97 ? -0.604 9.133 15.258 1 93.12 97 PHE B O 1
ATOM 2093 N N . ALA B 1 98 ? -0.441 7.316 13.992 1 89.62 98 ALA B N 1
ATOM 2094 C CA . ALA B 1 98 ? 0.875 6.957 14.516 1 89.62 98 ALA B CA 1
ATOM 2095 C C . ALA B 1 98 ? 1.929 7.977 14.094 1 89.62 98 ALA B C 1
ATOM 2097 O O . ALA B 1 98 ? 2.898 8.211 14.82 1 89.62 98 ALA B O 1
ATOM 2098 N N . ALA B 1 99 ? 1.877 8.406 12.812 1 81.5 99 ALA B N 1
ATOM 2099 C CA . ALA B 1 99 ? 2.84 9.383 12.305 1 81.5 99 ALA B CA 1
ATOM 2100 C C . ALA B 1 99 ? 2.594 10.758 12.914 1 81.5 99 ALA B C 1
ATOM 2102 O O . ALA B 1 99 ? 3.502 11.594 12.969 1 81.5 99 ALA B O 1
ATOM 2103 N N . ALA B 1 100 ? 1.187 10.953 13.008 1 64.5 100 ALA B N 1
ATOM 2104 C CA . ALA B 1 100 ? 0.634 12.297 13.125 1 64.5 100 ALA B CA 1
ATOM 2105 C C . ALA B 1 100 ? 1.084 12.961 14.43 1 64.5 100 ALA B C 1
ATOM 2107 O O . ALA B 1 100 ? 1.039 12.344 15.492 1 64.5 100 ALA B O 1
ATOM 2108 N N . ARG B 1 101 ? 1.882 13.805 13.945 1 65.06 101 ARG B N 1
ATOM 2109 C CA . ARG B 1 101 ? 1.812 14.906 14.898 1 65.06 101 ARG B CA 1
ATOM 2110 C C . ARG B 1 101 ? 0.422 15.531 14.906 1 65.06 101 ARG B C 1
ATOM 2112 O O . ARG B 1 101 ? -0.512 14.992 14.305 1 65.06 101 ARG B O 1
ATOM 2119 N N . LYS B 1 102 ? 0.082 16.516 15.422 1 71.19 102 LYS B N 1
ATOM 2120 C CA . LYS B 1 102 ? -1.146 17.281 15.648 1 71.19 102 LYS B CA 1
ATOM 2121 C C . LYS B 1 102 ? -1.856 17.578 14.336 1 71.19 102 LYS B C 1
ATOM 2123 O O . LYS B 1 102 ? -3.084 17.688 14.297 1 71.19 102 LYS B O 1
ATOM 2128 N N . GLU B 1 103 ? -1.225 17.234 13.18 1 76.88 103 GLU B N 1
ATOM 2129 C CA . GLU B 1 103 ? -1.731 17.766 11.914 1 76.88 103 GLU B CA 1
ATOM 2130 C C . GLU B 1 103 ? -2.709 16.781 11.266 1 76.88 103 GLU B C 1
ATOM 2132 O O . GLU B 1 103 ? -3.576 17.188 10.492 1 76.88 103 GLU B O 1
ATOM 2137 N N . TYR B 1 104 ? -2.709 15.414 11.703 1 87.75 104 TYR B N 1
ATOM 2138 C CA . TYR B 1 104 ? -3.51 14.43 10.984 1 87.75 104 TYR B CA 1
ATOM 2139 C C . TYR B 1 104 ? -4.512 13.758 11.914 1 87.75 104 TYR B C 1
ATOM 2141 O O . TYR B 1 104 ? -5.105 12.734 11.57 1 87.75 104 TYR B O 1
ATOM 2149 N N . VAL B 1 105 ? -4.691 14.359 13.055 1 90.38 105 VAL B N 1
ATOM 2150 C CA . VAL B 1 105 ? -5.461 13.664 14.086 1 90.38 105 VAL B CA 1
ATOM 2151 C C . VAL B 1 105 ? -6.91 13.516 13.633 1 90.38 105 VAL B C 1
ATOM 2153 O O . VAL B 1 105 ? -7.504 12.445 13.773 1 90.38 105 VAL B O 1
ATOM 2156 N N . TYR B 1 106 ? -7.5 14.523 13.062 1 92.06 106 TYR B N 1
ATOM 2157 C CA . TYR B 1 106 ? -8.898 14.469 12.633 1 92.06 106 TYR B CA 1
ATOM 2158 C C . TYR B 1 106 ? -9.078 13.484 11.484 1 92.06 106 TYR B C 1
ATOM 2160 O O . TYR B 1 106 ? -10.047 12.734 11.461 1 92.06 106 TYR B O 1
ATOM 2168 N N . GLU B 1 107 ? -8.188 13.508 10.508 1 93.69 107 GLU B N 1
ATOM 2169 C CA . GLU B 1 107 ? -8.219 12.555 9.406 1 93.69 107 GLU B CA 1
ATOM 2170 C C . GLU B 1 107 ? -8.078 11.117 9.906 1 93.69 107 GLU B C 1
ATOM 2172 O O . GLU B 1 107 ? -8.781 10.227 9.43 1 93.69 107 GLU B O 1
ATOM 2177 N N . ALA B 1 108 ? -7.176 10.961 10.891 1 96.19 108 ALA B N 1
ATOM 2178 C CA . ALA B 1 108 ? -6.922 9.641 11.461 1 96.19 108 ALA B CA 1
ATOM 2179 C C . ALA B 1 108 ? -8.164 9.102 12.172 1 96.19 108 ALA B C 1
ATOM 2181 O O . ALA B 1 108 ? -8.602 7.98 11.906 1 96.19 108 ALA B O 1
ATOM 2182 N N . VAL B 1 109 ? -8.742 9.883 12.992 1 96.12 109 VAL B N 1
ATOM 2183 C CA . VAL B 1 109 ? -9.898 9.477 13.789 1 96.12 109 VAL B CA 1
ATOM 2184 C C . VAL B 1 109 ? -11.086 9.203 12.859 1 96.12 109 VAL B C 1
ATOM 2186 O O . VAL B 1 109 ? -11.82 8.234 13.055 1 96.12 109 VAL B O 1
ATOM 2189 N N . ALA B 1 110 ? -11.234 10.047 11.906 1 96.5 110 ALA B N 1
ATOM 2190 C CA . ALA B 1 110 ? -12.344 9.875 10.969 1 96.5 110 ALA B CA 1
ATOM 2191 C C . ALA B 1 110 ? -12.203 8.562 10.195 1 96.5 110 ALA B C 1
ATOM 2193 O O . ALA B 1 110 ? -13.188 7.836 10.023 1 96.5 110 ALA B O 1
ATOM 2194 N N . MET B 1 111 ? -10.992 8.281 9.734 1 97.81 111 MET B N 1
ATOM 2195 C CA . MET B 1 111 ? -10.781 7.062 8.961 1 97.81 111 MET B CA 1
ATOM 2196 C C . MET B 1 111 ? -10.961 5.824 9.836 1 97.81 111 MET B C 1
ATOM 2198 O O . MET B 1 111 ? -11.57 4.844 9.414 1 97.81 111 MET B O 1
ATOM 2202 N N . ILE B 1 112 ? -10.406 5.871 10.992 1 98 112 ILE B N 1
ATOM 2203 C CA . ILE B 1 112 ? -10.562 4.754 11.922 1 98 112 ILE B CA 1
ATOM 2204 C C . ILE B 1 112 ? -12.039 4.582 12.273 1 98 112 ILE B C 1
ATOM 2206 O O . ILE B 1 112 ? -12.562 3.463 12.258 1 98 112 ILE B O 1
ATOM 2210 N N . GLY B 1 113 ? -12.68 5.672 12.586 1 98.06 113 GLY B N 1
ATOM 2211 C CA . GLY B 1 113 ? -14.102 5.625 12.875 1 98.06 113 GLY B CA 1
ATOM 2212 C C . GLY B 1 113 ? -14.922 5.059 11.727 1 98.06 113 GLY B C 1
ATOM 2213 O O . GLY B 1 113 ? -15.828 4.25 11.945 1 98.06 113 GLY B O 1
ATOM 2214 N N . PHE B 1 114 ? -14.633 5.488 10.508 1 98 114 PHE B N 1
ATOM 2215 C CA . PHE B 1 114 ? -15.336 4.996 9.328 1 98 114 PHE B CA 1
ATOM 2216 C C . PHE B 1 114 ? -15.102 3.498 9.148 1 98 114 PHE B C 1
ATOM 2218 O O . PHE B 1 114 ? -16.031 2.762 8.797 1 98 114 PHE B O 1
ATOM 2225 N N . SER B 1 115 ? -13.852 3.053 9.336 1 98.25 115 SER B N 1
ATOM 2226 C CA . SER B 1 115 ? -13.531 1.632 9.234 1 98.25 115 SER B CA 1
ATOM 2227 C C . SER B 1 115 ? -14.336 0.811 10.234 1 98.25 115 SER B C 1
ATOM 2229 O O . SER B 1 115 ? -14.883 -0.237 9.891 1 98.25 115 SER B O 1
ATOM 2231 N N . LEU B 1 116 ? -14.43 1.246 11.43 1 97.94 116 LEU B N 1
ATOM 2232 C CA . LEU B 1 116 ? -15.195 0.561 12.461 1 97.94 116 LEU B CA 1
ATOM 2233 C C . LEU B 1 116 ? -16.688 0.562 12.125 1 97.94 116 LEU B C 1
ATOM 2235 O O . LEU B 1 116 ? -17.375 -0.441 12.328 1 97.94 116 LEU B O 1
ATOM 2239 N N . PHE B 1 117 ? -17.172 1.688 11.703 1 97.56 117 PHE B N 1
ATOM 2240 C CA . PHE B 1 117 ? -18.562 1.778 11.266 1 97.56 117 PHE B CA 1
ATOM 2241 C C . PHE B 1 117 ? -18.875 0.723 10.211 1 97.56 117 PHE B C 1
ATOM 2243 O O . PHE B 1 117 ? -19.875 0.025 10.297 1 97.56 117 PHE B O 1
ATOM 2250 N N . LEU B 1 118 ? -17.984 0.627 9.188 1 96.12 118 LEU B N 1
ATOM 2251 C CA . LEU B 1 118 ? -18.188 -0.345 8.117 1 96.12 118 LEU B CA 1
ATOM 2252 C C . LEU B 1 118 ? -18.219 -1.766 8.672 1 96.12 118 LEU B C 1
ATOM 2254 O O . LEU B 1 118 ? -19.078 -2.562 8.305 1 96.12 118 LEU B O 1
ATOM 2258 N N . TYR B 1 119 ? -17.219 -2.021 9.539 1 96.56 119 TYR B N 1
ATOM 2259 C CA . TYR B 1 119 ? -17.141 -3.363 10.102 1 96.56 119 TYR B CA 1
ATOM 2260 C C . TYR B 1 119 ? -18.406 -3.695 10.891 1 96.56 119 TYR B C 1
ATOM 2262 O O . TYR B 1 119 ? -19 -4.762 10.703 1 96.56 119 TYR B O 1
ATOM 2270 N N . PHE B 1 120 ? -18.859 -2.818 11.773 1 95.88 120 PHE B N 1
ATOM 2271 C CA . PHE B 1 120 ? -20.047 -3.031 12.594 1 95.88 120 PHE B CA 1
ATOM 2272 C C . PHE B 1 120 ? -21.297 -3.062 11.734 1 95.88 120 PHE B C 1
ATOM 2274 O O . PHE B 1 120 ? -22.234 -3.807 12.023 1 95.88 120 PHE B O 1
ATOM 2281 N N . PHE B 1 121 ? -21.328 -2.209 10.773 1 94.44 121 PHE B N 1
ATOM 2282 C CA . PHE B 1 121 ? -22.469 -2.184 9.859 1 94.44 121 PHE B CA 1
ATOM 2283 C C . PHE B 1 121 ? -22.688 -3.553 9.227 1 94.44 121 PHE B C 1
ATOM 2285 O O . PHE B 1 121 ? -23.812 -4.039 9.156 1 94.44 121 PHE B O 1
ATOM 2292 N N . LYS B 1 122 ? -21.641 -4.121 8.75 1 92.19 122 LYS B N 1
ATOM 2293 C CA . LYS B 1 122 ? -21.703 -5.457 8.164 1 92.19 122 LYS B CA 1
ATOM 2294 C C . LYS B 1 122 ? -22.172 -6.484 9.188 1 92.19 122 LYS B C 1
ATOM 2296 O O . LYS B 1 122 ? -23.016 -7.34 8.875 1 92.19 122 LYS B O 1
ATOM 2301 N N . GLN B 1 123 ? -21.688 -6.422 10.383 1 93.25 123 GLN B N 1
ATOM 2302 C CA . GLN B 1 123 ? -22.062 -7.348 11.445 1 93.25 123 GLN B CA 1
ATOM 2303 C C . GLN B 1 123 ? -23.547 -7.207 11.805 1 93.25 123 GLN B C 1
ATOM 2305 O O . GLN B 1 123 ? -24.25 -8.203 11.961 1 93.25 123 GLN B O 1
ATOM 2310 N N . ILE B 1 124 ? -23.969 -6.043 11.844 1 94.25 124 ILE B N 1
ATOM 2311 C CA . ILE B 1 124 ? -25.359 -5.754 12.234 1 94.25 124 ILE B CA 1
ATOM 2312 C C . ILE B 1 124 ? -26.312 -6.211 11.133 1 94.25 124 ILE B C 1
ATOM 2314 O O . ILE B 1 124 ? -27.344 -6.828 11.414 1 94.25 124 ILE B O 1
ATOM 2318 N N . THR B 1 125 ? -26 -5.871 9.898 1 94.06 125 THR B N 1
ATOM 2319 C CA . THR B 1 125 ? -26.859 -6.262 8.797 1 94.06 125 THR B CA 1
ATOM 2320 C C . THR B 1 125 ? -26.906 -7.781 8.648 1 94.06 125 THR B C 1
ATOM 2322 O O . THR B 1 125 ? -27.953 -8.352 8.344 1 94.06 125 THR B O 1
ATOM 2325 N N . ALA B 1 126 ? -25.781 -8.469 8.883 1 92.38 126 ALA B N 1
ATOM 2326 C CA . ALA B 1 126 ? -25.75 -9.93 8.859 1 92.38 126 ALA B CA 1
ATOM 2327 C C . ALA B 1 126 ? -26.656 -10.508 9.945 1 92.38 126 ALA B C 1
ATOM 2329 O O . ALA B 1 126 ? -27.375 -11.477 9.703 1 92.38 126 ALA B O 1
ATOM 2330 N N . TRP B 1 127 ? -26.531 -9.922 11.039 1 94.06 127 TRP B N 1
ATOM 2331 C CA . TRP B 1 127 ? -27.359 -10.359 12.156 1 94.06 127 TRP B CA 1
ATOM 2332 C C . TRP B 1 127 ? -28.844 -10.133 11.844 1 94.06 127 TRP B C 1
ATOM 2334 O O . TRP B 1 127 ? -29.672 -11.016 12.094 1 94.06 127 TRP B O 1
ATOM 2344 N N . MET B 1 128 ? -29.203 -8.984 11.328 1 94.44 128 MET B N 1
ATOM 2345 C CA . MET B 1 128 ? -30.578 -8.672 10.953 1 94.44 128 MET B CA 1
ATOM 2346 C C . MET B 1 128 ? -31.094 -9.648 9.906 1 94.44 128 MET B C 1
ATOM 2348 O O . MET B 1 128 ? -32.219 -10.133 10 1 94.44 128 MET B O 1
ATOM 2352 N N . GLU B 1 129 ? -30.297 -9.961 8.914 1 94.25 129 GLU B N 1
ATOM 2353 C CA . GLU B 1 129 ? -30.688 -10.883 7.855 1 94.25 129 GLU B CA 1
ATOM 2354 C C . GLU B 1 129 ? -30.906 -12.289 8.406 1 94.25 129 GLU B C 1
ATOM 2356 O O . GLU B 1 129 ? -31.781 -13.016 7.938 1 94.25 129 GLU B O 1
ATOM 2361 N N . SER B 1 130 ? -30.156 -12.664 9.398 1 94.12 130 SER B N 1
ATOM 2362 C CA . SER B 1 130 ? -30.281 -13.984 10.008 1 94.12 130 SER B CA 1
ATOM 2363 C C . SER B 1 130 ? -31.625 -14.141 10.719 1 94.12 130 SER B C 1
ATOM 2365 O O . SER B 1 130 ? -32.125 -15.25 10.859 1 94.12 130 SER B O 1
ATOM 2367 N N . VAL B 1 131 ? -32.25 -13.031 11.047 1 95.38 131 VAL B N 1
ATOM 2368 C CA . VAL B 1 131 ? -33.531 -13.086 11.727 1 95.38 131 VAL B CA 1
ATOM 2369 C C . VAL B 1 131 ? -34.625 -12.609 10.773 1 95.38 131 VAL B C 1
ATOM 2371 O O . VAL B 1 131 ? -35.719 -12.203 11.219 1 95.38 131 VAL B O 1
ATOM 2374 N N . ASN B 1 132 ? -34.344 -12.391 9.531 1 94.75 132 ASN B N 1
ATOM 2375 C CA . ASN B 1 132 ? -35.25 -12.125 8.43 1 94.75 132 ASN B CA 1
ATOM 2376 C C . ASN B 1 132 ? -35.75 -10.68 8.445 1 94.75 132 ASN B C 1
ATOM 2378 O O . ASN B 1 132 ? -36.906 -10.398 8.102 1 94.75 132 ASN B O 1
ATOM 2382 N N . ILE B 1 133 ? -35 -9.828 8.938 1 93.44 133 ILE B N 1
ATOM 2383 C CA . ILE B 1 133 ? -35.25 -8.398 8.805 1 93.44 133 ILE B CA 1
ATOM 2384 C C . ILE B 1 133 ? -34.594 -7.883 7.516 1 93.44 133 ILE B C 1
ATOM 2386 O O . ILE B 1 133 ? -33.406 -8.055 7.297 1 93.44 133 ILE B O 1
ATOM 2390 N N . PRO B 1 134 ? -35.406 -7.316 6.652 1 91.69 134 PRO B N 1
ATOM 2391 C CA . PRO B 1 134 ? -34.875 -6.836 5.383 1 91.69 134 PRO B CA 1
ATOM 2392 C C . PRO B 1 134 ? -33.875 -5.688 5.57 1 91.69 134 PRO B C 1
ATOM 2394 O O . PRO B 1 134 ? -34.156 -4.738 6.309 1 91.69 134 PRO B O 1
ATOM 2397 N N . THR B 1 135 ? -32.625 -5.691 4.957 1 90.88 135 THR B N 1
ATOM 2398 C CA . THR B 1 135 ? -31.578 -4.711 5.125 1 90.88 135 THR B CA 1
ATOM 2399 C C . THR B 1 135 ? -31.234 -4.043 3.791 1 90.88 135 THR B C 1
ATOM 2401 O O . THR B 1 135 ? -30.281 -3.277 3.697 1 90.88 135 THR B O 1
ATOM 2404 N N . GLU B 1 136 ? -31.984 -4.215 2.801 1 88.5 136 GLU B N 1
ATOM 2405 C CA . GLU B 1 136 ? -31.672 -3.768 1.447 1 88.5 136 GLU B CA 1
ATOM 2406 C C . GLU B 1 136 ? -31.562 -2.248 1.378 1 88.5 136 GLU B C 1
ATOM 2408 O O . GLU B 1 136 ? -30.609 -1.714 0.792 1 88.5 136 GLU B O 1
ATOM 2413 N N . HIS B 1 137 ? -32.5 -1.61 1.951 1 87.31 137 HIS B N 1
ATOM 2414 C CA . HIS B 1 137 ? -32.5 -0.152 1.923 1 87.31 137 HIS B CA 1
ATOM 2415 C C . HIS B 1 137 ? -31.297 0.413 2.662 1 87.31 137 HIS B C 1
ATOM 2417 O O . HIS B 1 137 ? -30.672 1.368 2.199 1 87.31 137 HIS B O 1
ATOM 2423 N N . PHE B 1 138 ? -30.938 -0.151 3.777 1 87 138 PHE B N 1
ATOM 2424 C CA . PHE B 1 138 ? -29.781 0.304 4.547 1 87 138 PHE B CA 1
ATOM 2425 C C . PHE B 1 138 ? -28.484 0.103 3.758 1 87 138 PHE B C 1
ATOM 2427 O O . PHE B 1 138 ? -27.656 1.004 3.691 1 87 138 PHE B O 1
ATOM 2434 N N . LYS B 1 139 ? -28.422 -0.933 3.113 1 87.88 139 LYS B N 1
ATOM 2435 C CA . LYS B 1 139 ? -27.203 -1.288 2.385 1 87.88 139 LYS B CA 1
ATOM 2436 C C . LYS B 1 139 ? -27.062 -0.454 1.114 1 87.88 139 LYS B C 1
ATOM 2438 O O . LYS B 1 139 ? -25.953 -0.099 0.722 1 87.88 139 LYS B O 1
ATOM 2443 N N . THR B 1 140 ? -28.172 -0.006 0.661 1 88.81 140 THR B N 1
ATOM 2444 C CA . THR B 1 140 ? -28.156 0.691 -0.62 1 88.81 140 THR B CA 1
ATOM 2445 C C . THR B 1 140 ? -27.906 2.184 -0.421 1 88.81 140 THR B C 1
ATOM 2447 O O . THR B 1 140 ? -27.156 2.799 -1.186 1 88.81 140 THR B O 1
ATOM 2450 N N . TYR B 1 141 ? -28.297 2.803 0.621 1 91.56 141 TYR B N 1
ATOM 2451 C CA . TYR B 1 141 ? -28.375 4.258 0.67 1 91.56 141 TYR B CA 1
ATOM 2452 C C . TYR B 1 141 ? -27.281 4.828 1.573 1 91.56 141 TYR B C 1
ATOM 2454 O O . TYR B 1 141 ? -26.953 6.016 1.487 1 91.56 141 TYR B O 1
ATOM 2462 N N . TRP B 1 142 ? -26.75 4.012 2.438 1 91.69 142 TRP B N 1
ATOM 2463 C CA . TRP B 1 142 ? -25.812 4.543 3.424 1 91.69 142 TRP B CA 1
ATOM 2464 C C . TRP B 1 142 ? -24.625 5.215 2.74 1 91.69 142 TRP B C 1
ATOM 2466 O O . TRP B 1 142 ? -24.188 6.285 3.162 1 91.69 142 TRP B O 1
ATOM 2476 N N . PRO B 1 143 ? -24.125 4.676 1.62 1 93.38 143 PRO B N 1
ATOM 2477 C CA . PRO B 1 143 ? -22.984 5.348 0.984 1 93.38 143 PRO B CA 1
ATOM 2478 C C . PRO B 1 143 ? -23.344 6.734 0.45 1 93.38 143 PRO B C 1
ATOM 2480 O O . PRO B 1 143 ? -22.5 7.641 0.464 1 93.38 143 PRO B O 1
ATOM 2483 N N . TYR B 1 144 ? -24.531 6.922 0.015 1 94.25 144 TYR B N 1
ATOM 2484 C CA . TYR B 1 144 ? -24.984 8.203 -0.526 1 94.25 144 TYR B CA 1
ATOM 2485 C C . TYR B 1 144 ? -24.984 9.281 0.553 1 94.25 144 TYR B C 1
ATOM 2487 O O . TYR B 1 144 ? -24.672 10.438 0.282 1 94.25 144 TYR B O 1
ATOM 2495 N N . VAL B 1 145 ? -25.375 8.859 1.698 1 94.25 145 VAL B N 1
ATOM 2496 C CA . VAL B 1 145 ? -25.375 9.789 2.822 1 94.25 145 VAL B CA 1
ATOM 2497 C C . VAL B 1 145 ? -23.969 10.32 3.074 1 94.25 145 VAL B C 1
ATOM 2499 O O . VAL B 1 145 ? -23.766 11.523 3.203 1 94.25 145 VAL B O 1
ATOM 2502 N N . PHE B 1 146 ? -23.031 9.438 3.035 1 94.88 146 PHE B N 1
ATOM 2503 C CA . PHE B 1 146 ? -21.656 9.82 3.338 1 94.88 146 PHE B CA 1
ATOM 2504 C C . PHE B 1 146 ? -21.047 10.609 2.189 1 94.88 146 PHE B C 1
ATOM 2506 O O . PHE B 1 146 ? -20.234 11.508 2.41 1 94.88 146 PHE B O 1
ATOM 2513 N N . VAL B 1 147 ? -21.391 10.305 1.011 1 95.94 147 VAL B N 1
ATOM 2514 C CA . VAL B 1 147 ? -20.969 11.117 -0.124 1 95.94 147 VAL B CA 1
ATOM 2515 C C . VAL B 1 147 ? -21.469 12.555 0.055 1 95.94 147 VAL B C 1
ATOM 2517 O O . VAL B 1 147 ? -20.703 13.5 -0.126 1 95.94 147 VAL B O 1
ATOM 2520 N N . GLY B 1 148 ? -22.75 12.688 0.436 1 96.31 148 GLY B N 1
ATOM 2521 C CA . GLY B 1 148 ? -23.297 14.008 0.685 1 96.31 148 GLY B CA 1
ATOM 2522 C C . GLY B 1 148 ? -22.578 14.766 1.772 1 96.31 148 GLY B C 1
ATOM 2523 O O . GLY B 1 148 ? -22.25 15.945 1.604 1 96.31 148 GLY B O 1
ATOM 2524 N N . ILE B 1 149 ? -22.297 14.141 2.867 1 95.31 149 ILE B N 1
ATOM 2525 C CA . ILE B 1 149 ? -21.578 14.734 3.99 1 95.31 149 ILE B CA 1
ATOM 2526 C C . ILE B 1 149 ? -20.203 15.195 3.537 1 95.31 149 ILE B C 1
ATOM 2528 O O . ILE B 1 149 ? -19.781 16.312 3.848 1 95.31 149 ILE B O 1
ATOM 2532 N N . SER B 1 150 ? -19.469 14.336 2.846 1 95.38 150 SER B N 1
ATOM 2533 C CA . SER B 1 150 ? -18.125 14.656 2.389 1 95.38 150 SER B CA 1
ATOM 2534 C C . SER B 1 150 ? -18.125 15.852 1.439 1 95.38 150 SER B C 1
ATOM 2536 O O . SER B 1 150 ? -17.266 16.719 1.531 1 95.38 150 SER B O 1
ATOM 2538 N N . LEU B 1 151 ? -19.125 15.906 0.523 1 95.56 151 LEU B N 1
ATOM 2539 C CA . LEU B 1 151 ? -19.234 17.031 -0.402 1 95.56 151 LEU B CA 1
ATOM 2540 C C . LEU B 1 151 ? -19.578 18.312 0.343 1 95.56 151 LEU B C 1
ATOM 2542 O O . LEU B 1 151 ? -19.047 19.391 0.013 1 95.56 151 LEU B O 1
ATOM 2546 N N . PHE B 1 152 ? -20.438 18.203 1.283 1 94.94 152 PHE B N 1
ATOM 2547 C CA . PHE B 1 152 ? -20.812 19.344 2.102 1 94.94 152 PHE B CA 1
ATOM 2548 C C . PHE B 1 152 ? -19.594 19.922 2.826 1 94.94 152 PHE B C 1
ATOM 2550 O O . PHE B 1 152 ? -19.391 21.125 2.842 1 94.94 152 PHE B O 1
ATOM 2557 N N . LEU B 1 153 ? -18.75 19.016 3.383 1 92.31 153 LEU B N 1
ATOM 2558 C CA . LEU B 1 153 ? -17.547 19.422 4.086 1 92.31 153 LEU B CA 1
ATOM 2559 C C . LEU B 1 153 ? -16.562 20.094 3.131 1 92.31 153 LEU B C 1
ATOM 2561 O O . LEU B 1 153 ? -15.898 21.062 3.502 1 92.31 153 LEU B O 1
ATOM 2565 N N . LEU B 1 154 ? -16.516 19.594 1.968 1 90.94 154 LEU B N 1
ATOM 2566 C CA . LEU B 1 154 ? -15.641 20.188 0.964 1 90.94 154 LEU B CA 1
ATOM 2567 C C . LEU B 1 154 ? -16.094 21.578 0.58 1 90.94 154 LEU B C 1
ATOM 2569 O O . LEU B 1 154 ? -15.273 22.484 0.392 1 90.94 154 LEU B O 1
ATOM 2573 N N . PHE B 1 155 ? -17.344 21.75 0.468 1 90.19 155 PHE B N 1
ATOM 2574 C CA . PHE B 1 155 ? -17.906 23.047 0.102 1 90.19 155 PHE B CA 1
ATOM 2575 C C . PHE B 1 155 ? -17.641 24.078 1.186 1 90.19 155 PHE B C 1
ATOM 2577 O O . PHE B 1 155 ? -17.344 25.234 0.885 1 90.19 155 PHE B O 1
ATOM 2584 N N . ILE B 1 156 ? -17.797 23.656 2.373 1 88.31 156 ILE B N 1
ATOM 2585 C CA . ILE B 1 156 ? -17.547 24.562 3.484 1 88.31 156 ILE B CA 1
ATOM 2586 C C . ILE B 1 156 ? -16.078 25 3.465 1 88.31 156 ILE B C 1
ATOM 2588 O O . ILE B 1 156 ? -15.781 26.172 3.691 1 88.31 156 ILE B O 1
ATOM 2592 N N . LYS B 1 157 ? -15.219 24.047 3.184 1 84.69 157 LYS B N 1
ATOM 2593 C CA . LYS B 1 157 ? -13.797 24.359 3.172 1 84.69 157 LYS B CA 1
ATOM 2594 C C . LYS B 1 157 ? -13.438 25.281 2.006 1 84.69 157 LYS B C 1
ATOM 2596 O O . LYS B 1 157 ? -12.609 26.188 2.148 1 84.69 157 LYS B O 1
ATOM 2601 N N . ARG B 1 158 ? -13.945 25.031 0.901 1 80.69 158 ARG B N 1
ATOM 2602 C CA . ARG B 1 158 ? -13.711 25.859 -0.273 1 80.69 158 ARG B CA 1
ATOM 2603 C C . ARG B 1 158 ? -14.141 27.297 -0.015 1 80.69 158 ARG B C 1
ATOM 2605 O O . ARG B 1 158 ? -13.445 28.25 -0.406 1 80.69 158 ARG B O 1
ATOM 2612 N N . ASN B 1 159 ? -15.195 27.484 0.606 1 77.31 159 ASN B N 1
ATOM 2613 C CA . ASN B 1 159 ? -15.711 28.828 0.888 1 77.31 159 ASN B CA 1
ATOM 2614 C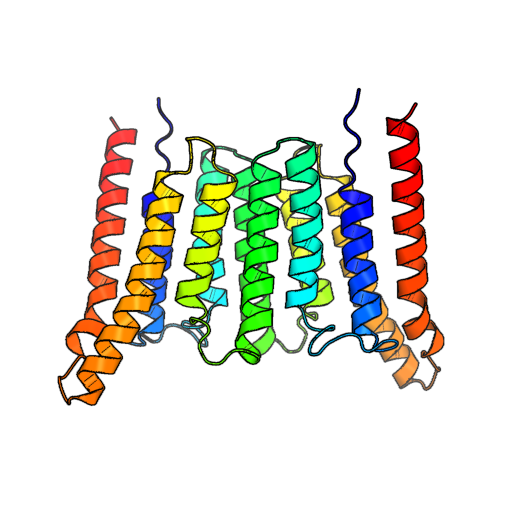 C . ASN B 1 159 ? -14.852 29.547 1.918 1 77.31 159 ASN B C 1
ATOM 2616 O O . ASN B 1 159 ? -14.758 30.781 1.895 1 77.31 159 ASN B O 1
ATOM 2620 N N . LYS B 1 160 ? -14.242 28.781 2.709 1 70.38 160 LYS B N 1
ATOM 2621 C CA . LYS B 1 160 ? -13.359 29.406 3.693 1 70.38 160 LYS B CA 1
ATOM 2622 C C . LYS B 1 160 ? -12.062 29.891 3.045 1 70.38 160 LYS B C 1
ATOM 2624 O O . LYS B 1 160 ? -11.43 30.828 3.529 1 70.38 160 LYS B O 1
ATOM 2629 N N . THR B 1 161 ? -11.68 29.234 1.964 1 63.22 161 THR B N 1
ATOM 2630 C CA . THR B 1 161 ? -10.461 29.656 1.274 1 63.22 161 THR B CA 1
ATOM 2631 C C . THR B 1 161 ? -10.727 30.906 0.439 1 63.22 161 THR B C 1
ATOM 2633 O O . THR B 1 161 ? -9.82 31.719 0.219 1 63.22 161 THR B O 1
ATOM 2636 N N . ILE B 1 162 ? -11.969 31.078 -0.053 1 58.75 162 ILE B N 1
ATOM 2637 C CA . ILE B 1 162 ? -12.312 32.25 -0.871 1 58.75 162 ILE B CA 1
ATOM 2638 C C . ILE B 1 162 ? -12.594 33.438 0.029 1 58.75 162 ILE B C 1
ATOM 2640 O O . ILE B 1 162 ? -12.359 34.594 -0.36 1 58.75 162 ILE B O 1
ATOM 2644 N N . ARG B 1 163 ? -12.773 33.219 1.298 1 49.75 163 ARG B N 1
ATOM 2645 C CA . ARG B 1 163 ? -12.969 34.406 2.156 1 49.75 163 ARG B CA 1
ATOM 2646 C C . ARG B 1 163 ? -11.641 34.844 2.754 1 49.75 163 ARG B C 1
ATOM 2648 O O . ARG B 1 163 ? -10.789 34.031 3.105 1 49.75 163 ARG B O 1
#

Solvent-accessible surface area (backbone atoms only — not comparable to full-atom values): 16441 Å² total; per-residue (Å²): 130,84,80,76,72,57,56,46,32,38,44,45,29,32,54,18,50,39,47,42,37,46,65,55,84,55,86,85,59,87,70,51,59,37,61,31,48,46,30,29,40,45,9,48,41,30,34,52,52,10,66,73,66,70,35,43,60,36,30,26,52,7,39,36,33,25,38,54,10,47,50,65,57,43,43,85,77,34,89,84,54,75,56,64,70,33,45,54,33,29,32,50,11,49,16,33,44,71,27,37,57,87,87,30,45,68,44,10,51,50,30,33,49,49,16,49,49,50,51,49,49,52,52,49,48,51,52,36,47,75,71,70,42,90,50,63,68,59,68,65,45,53,31,56,53,43,33,51,52,17,52,52,49,44,51,55,51,54,52,55,69,75,95,127,83,82,76,73,58,56,47,32,38,45,47,29,31,56,20,49,36,48,42,38,48,66,56,84,56,86,85,60,88,70,51,60,38,62,30,48,47,30,29,40,45,9,48,41,29,34,52,52,10,67,74,66,71,35,41,61,35,30,27,51,8,37,36,33,25,38,54,10,47,50,65,56,44,43,85,78,34,88,83,52,75,56,63,70,33,45,53,35,28,32,51,10,50,16,33,44,71,26,38,55,88,85,30,46,68,44,10,51,50,29,34,50,51,16,50,48,51,50,49,48,52,52,50,48,51,53,37,48,74,72,71,42,89,52,63,67,62,69,65,45,54,30,56,54,43,34,51,52,18,52,52,48,44,51,57,50,54,53,54,68,76,95

Foldseek 3Di:
DPPDQCLVVQLVVLVVVLVVQLVVPDDDDPCSNPVLVSLLSNLVSLCVRCVVVVQLVSQLSSLLSNQLSVLVVCPVVDVPRDDPVLSNLLSNLVSCVVSDDVPCPVVSCVSNVVSVCVRVVVVVVVVCVVVPNDCVVVVPCVVVVVVVVVVVVVVVVVVVVVD/DPPDQCLVVQLVVLVVVLVVQLVVPDDDDPCSNPVLVSLLSNLVSLCVRCVVVVQLVSQLSSLLSNQLSVLVVCPVVDVPRDDPVLSNLLSNLVSCVVSDDVPCPVVSCVSNVVSVCVRVVVVVVVVCVVVPHDCVVVVPCVVVVVVVVVVVVVVVVVVVVVD

Organism: Bacillus amyloliquefaciens (strain ATCC 23350 / DSM 7 / BCRC 11601 / CCUG 28519 / NBRC 15535 / NRRL B-14393 / F) (NCBI:txid692420)

Secondary structure (DSSP, 8-state):
------HHHHHHHHHHHHHHHHHTSS--STTTTSHHHHHHHHHHHHHHHHHHHT-HHHHHHHHHHHHHHHHHHHTTT-TTSPPHHHHHHHHHHHHHHHH-SGGGHHHHHHHHHHHHHHHHHHHHHHHHHHTT---HHHHHHHHHHHHHHHHHHHHHHHHHHH-/------HHHHHHHHHHHHHHHHHTSS--STTTTSHHHHHHHHHHHHHHHHHHHT-HHHHHHHHHHHHHHHHHHHTTT-TTSPPHHHHHHHHHHHHHHHH--GGGHHHHHHHHHHHHHHHHHHHHHHHHHHTT---HHHHHHHHHHHHHHHHHHHHHHHHHHH-

=== Feature glossary ===
The record interleaves many kinds of information about one protein. Here is each kind framed as the question it answers.

Q: What are the backbone torsion angles?
A: φ (phi) and ψ (psi) are the two rotatable backbone dihedrals per residue: φ is the C(i-1)–N–Cα–C torsion, ψ is the N–Cα–C–N(i+1) torsion, both in degrees on (−180°, 180°]. α-helical residues cluster near (−60°, −45°); β-strand residues near (−120°, +130°). A Ramachandran plot is simply a scatter of (φ, ψ) for every residue.

Q: What is the amino-acid chain?
A: This is the polypeptide sequence — one letter per residue, N-terminus first. Length ranges from a few dozen residues for small domains to over a thousand for large multi-domain proteins.

Q: How mobile is each atom in the crystal?
A: For experimental (PDB) stru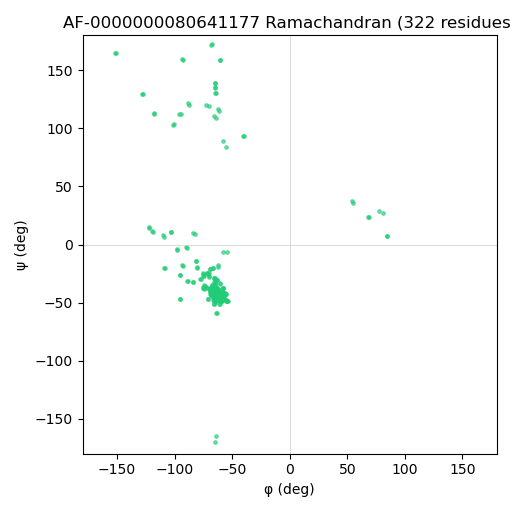ctures, the B-factor (temperature factor) quantifies the positional spread of each atom in the crystal — a combination of thermal vibration and static disorder — in units of Å². High B-fa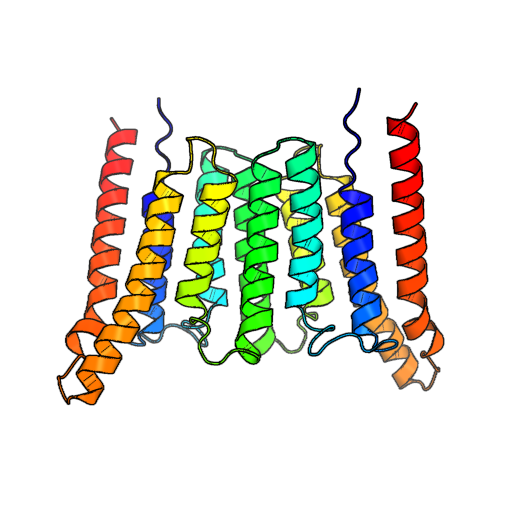ctors mark flexible loops or poorly resolved regions; low B-factors mark the rigid, well-ordered core.

Q: Are the domains correctly placed relative to each other?
A: Predicted Aligned Error (PAE) is an AlphaFold confidence matrix: entry (i, j) is the expected error in the position of residue j, in ångströms, when the prediction is superimposed on the true structure at residue i. Low PAE within a block of residues means that block is internally rigid and well-predicted; high PAE between two blocks means their relative placement is uncertain even if each block individually is confident.

Q: How confident is the AlphaFold model at each residue?
A: pLDDT is the predicted lDDT-Cα score: AlphaFold's confidence that the local environment of each residue (all inter-atomic distances within 15 Å) is correctly placed. It is a per-residue number between 0 and 100, with higher meaning more reliable.

Q: What family and function is it annotated with?
A: Functional annotations link the protein to curated databases. InterPro entries identify conserved domains and families by matching the sequence against member-database signatures (Pfam, PROSITE, CDD, …). Gene Ontology (GO) terms describe molecular function, biological process, and cellular component in a controlled vocabulary. CATH places the structure in a hierarchical fold classification (Class/Architecture/Topology/Homologous-superfamily). The organism is the source species.

Q: How big and how compact is the whole molecule?
A: Three whole-structure scalars: the radius of gyration (RMS distance of Cα from centroid, in Å), the count of Cα–Cα contacts (pairs closer than 8 Å and separated by more than four residues in sequence — i.e. tertiary, not local, contacts), and the bounding-box dimensions. Together they distinguish compact globular folds from extended fibres or disordered chains.

Q: What known structures does this most resemble?
A: The Foldseek neighbor list gives the closest experimentally determined structures in the PDB, ranked by structural alignment. TM-score near 1 means near-identical fold; near 0.3 means only rough topology match. This is how one finds what a novel AlphaFold prediction most resembles in the solved-structure universe.

Q: Which residues are buried vs exposed?
A: SASA measures how much of the protein is reachable by solvent. It is computed by rolling a water-sized probe over the atomic surface and summing the exposed area (Å²). Per-residue SASA distinguishes core (buried, low SASA) from surface (exposed, high SASA) residues; total SASA is a whole-molecule size measure.

Q: Which residues are in helices, strands, or loops?
A: Eight-state secondary structure (DSSP): H is the canonical α-helix, G the tighter 3₁₀-helix, I the wider π-helix; E/B are β-structure, T and S are turns and bends, and '-' is everything else. DSSP derives these from the pattern of main-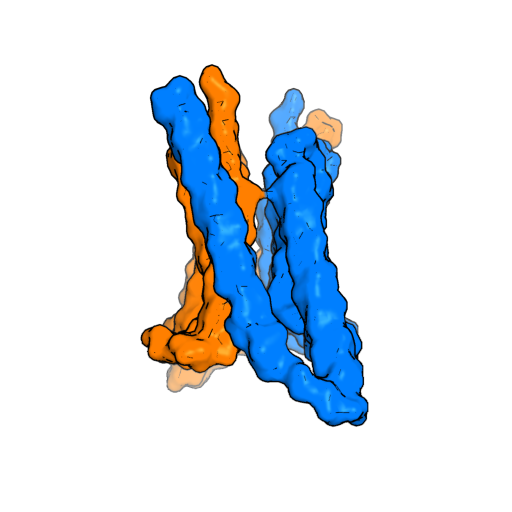chain N–H···O=C hydrogen bonds, not from the sequence.

Q: Where is each backbone atom in 3D?
A: Structure coordinates are given as an mmCIF _atom_site loop: one row per atom with element, residue name, chain id, sequence number, and x/y/z position in Å. Only the four main-chain atoms per residue are included here; side chains are omitted to keep the record compact.

Q: What if only a Cα trace is available?
A: Three-state secondary structure (P-SEA) collapses the eight DSSP classes into helix (a), strand (b), and coil (c). P-SEA assigns these from Cα geometry alone — distances and angles — without requiring backbone oxygens, so it works on any Cα trace.

Q: What do the rendered images show?
A: The six renders are orthographic views along the three Cartesian axes in both directions. Representation (cartoon, sticks, or surface) and color scheme (sequence-rainbow or by-chain) vary across proteins so the training set covers all the common visualization conventions.

Q: What does the local fold look like, residue by residue?
A: Foldseek's 3Di representation compresses backbone geometry into a per-residue letter drawn from a learned twenty-state alphabet. It captures the tertiary interaction pattern around each residue — which residues are packed against it in space, regardless of where they are in sequence.

Q: What do the diagnostic plots show?
A: The contact map is a binary N×N matrix image: pixel (i, j) is dark where Cα_i and Cα_j are within 8 Å and |i−j|>4. Because the |i−j|>4 filter removes local helical contacts, off-diagonal stripes parallel to the main diagonal indicate parallel β-sheets; stripes perpendicular to it indicate antiparallel β-sheets. The Ramachandran plot scatters every residue's (φ, ψ) pair against the sterically allowed regions. The PAE heatmap renders the predicted-aligned-error matrix.